Protein AF-0000000080780936 (afdb_homodimer)

pLDDT: mean 93.38, std 9.23, range [36.22, 98.94]

Secondary structure (DSSP, 8-state):
------EE--HHHHHHHHHHHT-SS---S-HHHHHHHHHHHHHHHHHH----HHHHHHHHHHHHHHHT-SSS-HHHHHHHHHHHHHHTTTEES-SSTT-SSHHHHHHHHHHHHHHTTSS-HHHHHHHHHHH-EE--S--HHHHHHHHHSEE-/------EE--HHHHHHHHHHHT-SS---S-HHHHHHHHHHHHHHHHHH----HHHHHHHHHHHHHHHT-SSS-HHHHHHHHHHHHHHTTTEES-SSTT-SSHHHHHHHHHHHHHHTTSS-HHHHHHHHHHH-EE--S--HHHHHHHHHSEE-

Structure (mmCIF, N/CA/C/O backbone):
data_AF-0000000080780936-model_v1
#
loop_
_entity.id
_entity.type
_entity.pdbx_description
1 polymer 'Death-on-curing family protein'
#
loop_
_atom_site.group_PDB
_atom_site.id
_atom_site.type_symbol
_atom_site.label_atom_id
_atom_site.label_alt_id
_atom_site.label_comp_id
_atom_site.label_asym_id
_atom_site.label_entity_id
_atom_site.label_seq_id
_atom_site.pdbx_PDB_ins_code
_atom_site.Cartn_x
_atom_site.Cartn_y
_atom_site.Cartn_z
_atom_site.occupancy
_atom_site.B_iso_or_equiv
_atom_site.auth_seq_id
_atom_site.auth_comp_id
_atom_site.auth_asym_id
_atom_site.auth_atom_id
_atom_site.pdbx_PDB_model_num
ATOM 1 N N . MET A 1 1 ? 8.367 32.75 25.094 1 36.22 1 MET A N 1
ATOM 2 C CA . MET A 1 1 ? 7.371 32.625 24.031 1 36.22 1 MET A CA 1
ATOM 3 C C . MET A 1 1 ? 6.656 31.266 24.109 1 36.22 1 MET A C 1
ATOM 5 O O . MET A 1 1 ? 7.289 30.25 24.359 1 36.22 1 MET A O 1
ATOM 9 N N . ALA A 1 2 ? 5.438 31.141 24.438 1 44.22 2 ALA A N 1
ATOM 10 C CA . ALA A 1 2 ? 4.805 29.891 24.828 1 44.22 2 ALA A CA 1
ATOM 11 C C . ALA A 1 2 ? 5.09 28.781 23.812 1 44.22 2 ALA A C 1
ATOM 13 O O . ALA A 1 2 ? 4.836 28.953 22.609 1 44.22 2 ALA A O 1
ATOM 14 N N . THR A 1 3 ? 6.055 28.016 23.906 1 53.03 3 THR A N 1
ATOM 15 C CA . THR A 1 3 ? 6.547 26.969 23.016 1 53.03 3 THR A CA 1
ATOM 16 C C . THR A 1 3 ? 5.406 26.078 22.547 1 53.03 3 THR A C 1
ATOM 18 O O . THR A 1 3 ? 4.617 25.594 23.375 1 53.03 3 THR A O 1
ATOM 21 N N . ARG A 1 4 ? 4.719 26.531 21.484 1 63.53 4 ARG A N 1
ATOM 22 C CA . ARG A 1 4 ? 3.498 25.875 21.016 1 63.53 4 ARG A CA 1
ATOM 23 C C . ARG A 1 4 ? 3.658 24.359 21.016 1 63.53 4 ARG A C 1
ATOM 25 O O . ARG A 1 4 ? 4.625 23.844 20.453 1 63.53 4 ARG A O 1
ATOM 32 N N . THR A 1 5 ? 3.047 23.703 22 1 87.62 5 THR A N 1
ATOM 33 C CA . THR A 1 5 ? 3.039 22.25 22.125 1 87.62 5 THR A CA 1
ATOM 34 C C . THR A 1 5 ? 2.377 21.609 20.906 1 87.62 5 THR A C 1
ATOM 36 O O . THR A 1 5 ? 1.312 22.062 20.469 1 87.62 5 THR A O 1
ATOM 39 N N . ILE A 1 6 ? 3.096 20.906 20.172 1 94.62 6 ILE A N 1
ATOM 40 C CA . ILE A 1 6 ? 2.561 20.203 19.031 1 94.62 6 ILE A CA 1
ATOM 41 C C . ILE A 1 6 ? 1.663 19.047 19.5 1 94.62 6 ILE A C 1
ATOM 43 O O . ILE A 1 6 ? 2.018 18.312 20.422 1 94.62 6 ILE A O 1
ATOM 47 N N . ARG A 1 7 ? 0.452 18.984 18.984 1 96.12 7 ARG A N 1
ATOM 48 C CA . ARG A 1 7 ? -0.5 17.922 19.297 1 96.12 7 ARG A CA 1
ATOM 49 C C . ARG A 1 7 ? -0.408 16.781 18.281 1 96.12 7 ARG A C 1
ATOM 51 O O . ARG A 1 7 ? -0.243 17.031 17.094 1 96.12 7 ARG A O 1
ATOM 58 N N . PHE A 1 8 ? -0.528 15.539 18.859 1 97.81 8 PHE A N 1
ATOM 59 C CA . PHE A 1 8 ? -0.418 14.367 18 1 97.81 8 PHE A CA 1
ATOM 60 C C . PHE A 1 8 ? -1.694 13.531 18.062 1 97.81 8 PHE A C 1
ATOM 62 O O . PHE A 1 8 ? -2.33 13.438 19.109 1 97.81 8 PHE A O 1
ATOM 69 N N . LEU A 1 9 ? -2.035 12.93 16.969 1 97.94 9 LEU A N 1
ATOM 70 C CA . LEU A 1 9 ? -3.191 12.039 16.891 1 97.94 9 LEU A CA 1
ATOM 71 C C . LEU A 1 9 ? -2.936 10.758 17.688 1 97.94 9 LEU A C 1
ATOM 73 O O . LEU A 1 9 ? -1.805 10.266 17.734 1 97.94 9 LEU A O 1
ATOM 77 N N . THR A 1 10 ? -3.957 10.211 18.203 1 96.88 10 THR A N 1
ATOM 78 C CA . THR A 1 10 ? -3.902 8.891 18.828 1 96.88 10 THR A CA 1
ATOM 79 C C . THR A 1 10 ? -4.266 7.797 17.844 1 96.88 10 THR A C 1
ATOM 81 O O . THR A 1 10 ? -4.883 8.07 16.797 1 96.88 10 THR A O 1
ATOM 84 N N . PRO A 1 11 ? -3.898 6.531 18.172 1 96.25 11 PRO A N 1
ATOM 85 C CA . PRO A 1 11 ? -4.312 5.434 17.297 1 96.25 11 PRO A CA 1
ATOM 86 C C . PRO A 1 11 ? -5.824 5.375 17.094 1 96.25 11 PRO A C 1
ATOM 88 O O . PRO A 1 11 ? -6.297 5.129 15.984 1 96.25 11 PRO A O 1
ATOM 91 N N . SER A 1 12 ? -6.586 5.633 18.125 1 95.25 12 SER A N 1
ATOM 92 C CA . SER A 1 12 ? -8.047 5.605 18.031 1 95.25 12 SER A CA 1
ATOM 93 C C . SER A 1 12 ? -8.562 6.68 17.078 1 95.25 12 SER A C 1
ATOM 95 O O . SER A 1 12 ? -9.516 6.449 16.344 1 95.25 12 SER A O 1
ATOM 97 N N . GLN A 1 13 ? -7.996 7.805 17.125 1 96.75 13 GLN A N 1
ATOM 98 C CA . GLN A 1 13 ? -8.406 8.898 16.25 1 96.75 13 GLN A CA 1
ATOM 99 C C . GLN A 1 13 ? -8.133 8.555 14.781 1 96.75 13 GLN A C 1
ATOM 101 O O . GLN A 1 13 ? -8.961 8.82 13.914 1 96.75 13 GLN A O 1
ATOM 106 N N . VAL A 1 14 ? -6.953 7.945 14.508 1 97.25 14 VAL A N 1
ATOM 107 C CA . VAL A 1 14 ? -6.625 7.566 13.141 1 97.25 14 VAL A CA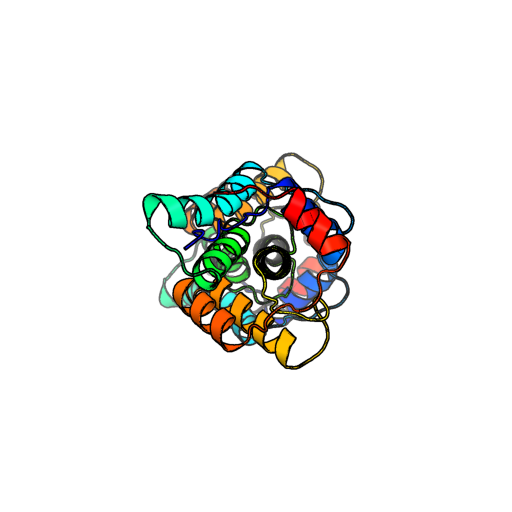 1
ATOM 108 C C . VAL A 1 14 ? -7.578 6.477 12.656 1 97.25 14 VAL A C 1
ATOM 110 O O . VAL A 1 14 ? -8.031 6.496 11.508 1 97.25 14 VAL A O 1
ATOM 113 N N . GLN A 1 15 ? -7.926 5.574 13.547 1 95.94 15 GLN A N 1
ATOM 114 C CA . GLN A 1 15 ? -8.906 4.547 13.211 1 95.94 15 GLN A CA 1
ATOM 115 C C . GLN A 1 15 ? -10.258 5.164 12.883 1 95.94 15 GLN A C 1
ATOM 117 O O . GLN A 1 15 ? -10.938 4.73 11.953 1 95.94 15 GLN A O 1
ATOM 122 N N . THR A 1 16 ? -10.641 6.113 13.641 1 95.25 16 THR A N 1
ATOM 123 C CA . THR A 1 16 ? -11.906 6.801 13.398 1 95.25 16 THR A CA 1
ATOM 124 C C . THR A 1 16 ? -11.898 7.488 12.039 1 95.25 16 THR A C 1
ATOM 126 O O . THR A 1 16 ? -12.883 7.422 11.297 1 95.25 16 THR A O 1
ATOM 129 N N . LEU A 1 17 ? -10.797 8.117 11.727 1 96.31 17 LEU A N 1
ATOM 130 C CA . LEU A 1 17 ? -10.664 8.758 10.422 1 96.31 17 LEU A CA 1
ATOM 131 C C . LEU A 1 17 ? -10.758 7.734 9.297 1 96.31 17 LEU A C 1
ATOM 133 O O . LEU A 1 17 ? -11.414 7.98 8.289 1 96.31 17 LEU A O 1
ATOM 137 N N . HIS A 1 18 ? -10.117 6.562 9.461 1 96.38 18 HIS A N 1
ATOM 138 C CA . HIS A 1 18 ? -10.156 5.488 8.477 1 96.38 18 HIS A CA 1
ATOM 139 C C . HIS A 1 18 ? -11.586 5.008 8.242 1 96.38 18 HIS A C 1
ATOM 141 O O . HIS A 1 18 ? -12.016 4.875 7.098 1 96.38 18 HIS A O 1
ATOM 147 N N . LEU A 1 19 ? -12.305 4.801 9.266 1 94.12 19 LEU A N 1
ATOM 148 C CA . LEU A 1 19 ? -13.672 4.301 9.18 1 94.12 19 LEU A CA 1
ATOM 149 C C . LEU A 1 19 ? -14.594 5.348 8.57 1 94.12 19 LEU A C 1
ATOM 151 O O . LEU A 1 19 ? -15.516 5.008 7.82 1 94.12 19 LEU A O 1
ATOM 155 N N . LYS A 1 20 ? -14.344 6.551 8.859 1 93.31 20 LYS A N 1
ATOM 156 C CA . LYS A 1 20 ? -15.203 7.641 8.414 1 93.31 20 LYS A CA 1
ATOM 157 C C . LYS A 1 20 ? -15.023 7.906 6.922 1 93.31 20 LYS A C 1
ATOM 159 O O . LYS A 1 20 ? -16 8.117 6.203 1 93.31 20 LYS A O 1
ATOM 164 N N . PHE A 1 21 ? -13.766 7.883 6.469 1 93.56 21 PHE A N 1
ATOM 165 C CA . PHE A 1 21 ? -13.508 8.422 5.141 1 93.56 21 PHE A CA 1
ATOM 166 C C . PHE A 1 21 ? -13.172 7.309 4.156 1 93.56 21 PHE A C 1
ATOM 168 O O . PHE A 1 21 ? -13.266 7.496 2.941 1 93.56 21 PHE A O 1
ATOM 175 N N . ILE A 1 22 ? -12.695 6.113 4.562 1 89.81 22 ILE A N 1
ATOM 176 C CA . ILE A 1 22 ? -12.148 5.105 3.66 1 89.81 22 ILE A CA 1
ATOM 177 C C . ILE A 1 22 ? -13.07 3.893 3.619 1 89.81 22 ILE A C 1
ATOM 179 O O . ILE A 1 22 ? -13.5 3.467 2.543 1 89.81 22 ILE A O 1
ATOM 183 N N . THR A 1 23 ? -13.258 3.135 4.711 1 80.44 23 THR A N 1
ATOM 184 C CA . THR A 1 23 ? -14.07 1.923 4.688 1 80.44 23 THR A CA 1
ATOM 185 C C . THR A 1 23 ? -15.031 1.896 5.871 1 80.44 23 THR A C 1
ATOM 187 O O . THR A 1 23 ? -14.797 2.553 6.887 1 80.44 23 THR A O 1
ATOM 190 N N . SER A 1 24 ? -16.094 1.2 5.637 1 66.88 24 SER A N 1
ATOM 191 C CA . SER A 1 24 ? -17.141 1.186 6.645 1 66.88 24 SER A CA 1
ATOM 192 C C . SER A 1 24 ? -16.906 0.1 7.688 1 66.88 24 SER A C 1
ATOM 194 O O . SER A 1 24 ? -17.594 0.039 8.703 1 66.88 24 SER A O 1
ATOM 196 N N . GLY A 1 25 ? -15.781 -0.425 7.746 1 64.81 25 GLY A N 1
ATOM 197 C CA . GLY A 1 25 ? -16.047 -1.376 8.812 1 64.81 25 GLY A CA 1
ATOM 198 C C . GLY A 1 25 ? -14.812 -2.135 9.258 1 64.81 25 GLY A C 1
ATOM 199 O O . GLY A 1 25 ? -14.898 -3.037 10.094 1 64.81 25 GLY A O 1
ATOM 200 N N . ARG A 1 26 ? -13.727 -1.851 8.852 1 78.94 26 ARG A N 1
ATOM 201 C CA . ARG A 1 26 ? -12.695 -2.742 9.367 1 78.94 26 ARG A CA 1
ATOM 202 C C . ARG A 1 26 ? -11.602 -1.958 10.086 1 78.94 26 ARG A C 1
ATOM 204 O O . ARG A 1 26 ? -11.141 -0.929 9.586 1 78.94 26 ARG A O 1
ATOM 211 N N . ALA A 1 27 ? -11.453 -2.328 11.391 1 85.06 27 ALA A N 1
ATOM 212 C CA . ALA A 1 27 ? -10.328 -1.827 12.164 1 85.06 27 ALA A CA 1
ATOM 213 C C . ALA A 1 27 ? -9 -2.26 11.547 1 85.06 27 ALA A C 1
ATOM 215 O O . ALA A 1 27 ? -8.984 -3.008 10.57 1 85.06 27 ALA A O 1
ATOM 216 N N . ALA A 1 28 ? -7.98 -1.649 12.117 1 92.81 28 ALA A N 1
ATOM 217 C CA . ALA A 1 28 ? -6.645 -2.01 11.656 1 92.81 28 ALA A CA 1
ATOM 218 C C . ALA A 1 28 ? -6.391 -3.506 11.82 1 92.81 28 ALA A C 1
ATOM 220 O O . ALA A 1 28 ? -6.641 -4.07 12.891 1 92.81 28 ALA A O 1
ATOM 221 N N . THR A 1 29 ? -5.926 -4.113 10.852 1 90.62 29 THR A N 1
ATOM 222 C CA . THR A 1 29 ? -5.605 -5.535 10.883 1 90.62 29 THR A CA 1
ATOM 223 C C . THR A 1 29 ? -4.266 -5.773 11.578 1 90.62 29 THR A C 1
ATOM 225 O O . THR A 1 29 ? -3.984 -6.887 12.031 1 90.62 29 THR A O 1
ATOM 228 N N . GLN A 1 30 ? -3.434 -4.707 11.664 1 93.19 30 GLN A N 1
ATOM 229 C CA . GLN A 1 30 ? -2.143 -4.727 12.344 1 93.19 30 GLN A CA 1
ATOM 230 C C . GLN A 1 30 ? -2.029 -3.582 13.344 1 93.19 30 GLN A C 1
ATOM 232 O O . GLN A 1 30 ? -1.33 -2.6 13.094 1 93.19 30 GLN A O 1
ATOM 237 N N . PRO A 1 31 ? -2.686 -3.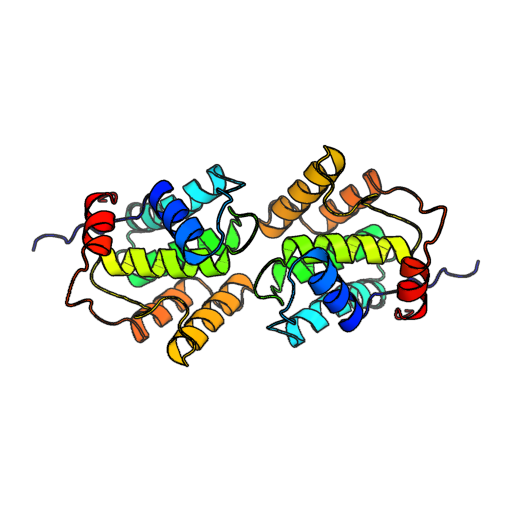744 14.477 1 94.69 31 PRO A N 1
ATOM 238 C CA . PRO A 1 31 ? -2.742 -2.637 15.438 1 94.69 31 PRO A CA 1
ATOM 239 C C . PRO A 1 31 ? -1.358 -2.184 15.898 1 94.69 31 PRO A C 1
ATOM 241 O O . PRO A 1 31 ? -1.141 -0.993 16.125 1 94.69 31 PRO A O 1
ATOM 244 N N . ALA A 1 32 ? -0.372 -3.105 16.078 1 95.69 32 ALA A N 1
ATOM 245 C CA . ALA A 1 32 ? 0.976 -2.744 16.5 1 95.69 32 ALA A CA 1
ATOM 246 C C . ALA A 1 32 ? 1.671 -1.872 15.461 1 95.69 32 ALA A C 1
ATOM 248 O O . ALA A 1 32 ? 2.414 -0.952 15.812 1 95.69 32 ALA A O 1
ATOM 249 N N . MET A 1 33 ? 1.388 -2.148 14.211 1 95.69 33 MET A N 1
ATOM 250 C CA . MET A 1 33 ? 1.969 -1.364 13.117 1 95.69 33 MET A CA 1
ATOM 251 C C . MET A 1 33 ? 1.362 0.034 13.07 1 95.69 33 MET A C 1
ATOM 253 O O . MET A 1 33 ? 2.053 1.004 12.758 1 95.69 33 MET A O 1
ATOM 257 N N . LEU A 1 34 ? 0.077 0.094 13.391 1 97 34 LEU A N 1
ATOM 258 C CA . LEU A 1 34 ? -0.562 1.403 13.469 1 97 34 LEU A CA 1
ATOM 259 C C . LEU A 1 34 ? 0.027 2.232 14.602 1 97 34 LEU A C 1
ATOM 261 O O . LEU A 1 34 ? 0.342 3.41 14.422 1 97 34 LEU A O 1
ATOM 265 N N . GLU A 1 35 ? 0.179 1.603 15.734 1 97.25 35 GLU A N 1
ATOM 266 C CA . GLU A 1 35 ? 0.768 2.277 16.891 1 97.25 35 GLU A CA 1
ATOM 267 C C . GLU A 1 35 ? 2.168 2.793 16.578 1 97.25 35 GLU A C 1
ATOM 269 O O . GLU A 1 35 ? 2.514 3.924 16.922 1 97.25 35 GLU A O 1
ATOM 274 N N . SER A 1 36 ? 2.955 1.965 15.977 1 97.38 36 SER A N 1
ATOM 275 C CA . SER A 1 36 ? 4.305 2.355 15.586 1 97.38 36 SER A CA 1
ATOM 276 C C . SER A 1 36 ? 4.289 3.566 14.664 1 97.38 36 SER A C 1
ATOM 278 O O . SER A 1 36 ? 5.09 4.492 14.828 1 97.38 36 SER A O 1
ATOM 280 N N . ALA A 1 37 ? 3.371 3.525 13.719 1 97.75 37 ALA A N 1
ATOM 281 C CA . ALA A 1 37 ? 3.258 4.629 12.766 1 97.75 37 ALA A CA 1
ATOM 282 C C . ALA A 1 37 ? 2.932 5.938 13.477 1 97.75 37 ALA A C 1
ATOM 284 O O . ALA A 1 37 ? 3.51 6.98 13.164 1 97.75 37 ALA A O 1
ATOM 285 N N . ILE A 1 38 ? 2.074 5.875 14.438 1 97.44 38 ILE A N 1
ATOM 286 C CA . ILE A 1 38 ? 1.603 7.055 15.156 1 97.44 38 ILE A CA 1
ATOM 287 C C . ILE A 1 38 ? 2.709 7.578 16.062 1 97.44 38 ILE A C 1
ATOM 289 O O . ILE A 1 38 ? 2.857 8.789 16.234 1 97.44 38 ILE A O 1
ATOM 293 N N . HIS A 1 39 ? 3.559 6.691 16.578 1 97.06 39 HIS A N 1
ATOM 294 C CA . HIS A 1 39 ? 4.621 7.078 17.5 1 97.06 39 HIS A CA 1
ATOM 295 C C . HIS A 1 39 ? 5.824 7.641 16.75 1 97.06 39 HIS A C 1
ATOM 297 O O . HIS A 1 39 ? 6.625 8.383 17.328 1 97.06 39 HIS A O 1
ATOM 303 N N . SER A 1 40 ? 5.898 7.371 15.531 1 97.94 40 SER A N 1
ATOM 304 C CA . SER A 1 40 ? 7.074 7.754 14.75 1 97.94 40 SER A CA 1
ATOM 305 C C . SER A 1 40 ? 7.262 9.266 14.742 1 97.94 40 SER A C 1
ATOM 307 O O . SER A 1 40 ? 8.336 9.766 15.078 1 97.94 40 SER A O 1
ATOM 309 N N . PRO A 1 41 ? 6.207 10.016 14.422 1 97.69 41 PRO A N 1
ATOM 310 C CA . PRO A 1 41 ? 6.422 11.469 14.453 1 97.69 41 PRO A CA 1
ATOM 311 C C . PRO A 1 41 ? 6.672 12 15.859 1 97.69 41 PRO A C 1
ATOM 313 O O . PRO A 1 41 ? 7.359 13.008 16.031 1 97.69 41 PRO A O 1
ATOM 316 N N . ILE A 1 42 ? 6.133 11.352 16.891 1 96.56 42 ILE A N 1
ATOM 317 C CA . ILE A 1 42 ? 6.387 11.734 18.266 1 96.56 42 ILE A CA 1
ATOM 318 C C . ILE A 1 42 ? 7.867 11.539 18.594 1 96.56 42 ILE A C 1
ATOM 320 O O . ILE A 1 42 ? 8.516 12.438 19.141 1 96.56 42 ILE A O 1
ATOM 324 N N . ASN A 1 43 ? 8.383 10.398 18.188 1 96.88 43 ASN A N 1
ATOM 325 C CA . ASN A 1 43 ? 9.797 10.109 18.391 1 96.88 43 ASN A CA 1
ATOM 326 C C . ASN A 1 43 ? 10.688 11.055 17.594 1 96.88 43 ASN A C 1
ATOM 328 O O . ASN A 1 43 ? 11.734 11.477 18.078 1 96.88 43 ASN A O 1
ATOM 332 N N . LEU A 1 44 ? 10.281 11.297 16.391 1 97 44 LEU A N 1
ATOM 333 C CA . LEU A 1 44 ? 11.039 12.219 15.547 1 97 44 LEU A CA 1
ATOM 334 C C . LEU A 1 44 ? 11.148 13.594 16.203 1 97 44 LEU A C 1
ATOM 336 O O . LEU A 1 44 ? 12.203 14.234 16.141 1 97 44 LEU A O 1
ATOM 340 N N . LYS A 1 45 ? 10.078 14.039 16.781 1 96.12 45 LYS A N 1
ATOM 341 C CA . LYS A 1 45 ? 10.109 15.305 17.5 1 96.12 45 LYS A CA 1
ATOM 342 C C . LYS A 1 45 ? 11.031 15.219 18.719 1 96.12 45 LYS A C 1
ATOM 344 O O . LYS A 1 45 ? 11.898 16.078 18.906 1 96.12 45 LYS A O 1
ATOM 349 N N . HIS A 1 46 ? 10.859 14.227 19.516 1 93.31 46 HIS A N 1
ATOM 350 C CA . HIS A 1 46 ? 11.531 14.133 20.812 1 93.31 46 HIS A CA 1
ATOM 351 C C . HIS A 1 46 ? 13 13.766 20.641 1 93.31 46 HIS A C 1
ATOM 353 O O . HIS A 1 46 ? 13.875 14.391 21.25 1 93.31 46 HIS A O 1
ATOM 359 N N . TYR A 1 47 ? 13.266 12.805 19.828 1 94.5 47 TYR A N 1
ATOM 360 C CA . TYR A 1 47 ? 14.625 12.289 19.703 1 94.5 47 TYR A CA 1
ATOM 361 C C . TYR A 1 47 ? 15.352 12.906 18.516 1 94.5 47 TYR A C 1
ATOM 363 O O . TYR A 1 47 ? 16.578 13.062 18.547 1 94.5 47 TYR A O 1
ATOM 371 N N . GLY A 1 48 ? 14.633 13.281 17.547 1 93.06 48 GLY A N 1
ATOM 372 C CA . GLY A 1 48 ? 15.227 13.875 16.359 1 93.06 48 GLY A CA 1
ATOM 373 C C . GLY A 1 48 ? 15.219 15.391 16.375 1 93.06 48 GLY A C 1
ATOM 374 O O . GLY A 1 48 ? 15.766 16.031 15.477 1 93.06 48 GLY A O 1
ATOM 375 N N . GLN A 1 49 ? 14.523 15.93 17.312 1 93 49 GLN A N 1
ATOM 376 C CA . GLN A 1 49 ? 14.43 17.375 17.516 1 93 49 GLN A CA 1
ATOM 377 C C . GLN A 1 49 ? 13.797 18.047 16.297 1 93 49 GLN A C 1
ATOM 379 O O . GLN A 1 49 ? 14.188 19.156 15.93 1 93 49 GLN A O 1
ATOM 384 N N . GLN A 1 50 ? 12.914 17.297 15.68 1 95.62 50 GLN A N 1
ATOM 385 C CA . GLN A 1 50 ? 12.156 17.875 14.57 1 95.62 50 GLN A CA 1
ATOM 386 C C . GLN A 1 50 ? 10.969 18.672 15.07 1 95.62 50 GLN A C 1
ATOM 388 O O . GLN A 1 50 ? 10.07 18.141 15.719 1 95.62 50 GLN A O 1
ATOM 393 N N . GLU A 1 51 ? 10.914 19.938 14.625 1 94.88 51 GLU A N 1
ATOM 394 C CA . GLU A 1 51 ? 9.852 20.812 15.117 1 94.88 51 GLU A CA 1
ATOM 395 C C . GLU A 1 51 ? 8.953 21.266 13.969 1 94.88 51 GLU A C 1
ATOM 397 O O . GLU A 1 51 ? 7.898 21.875 14.203 1 94.88 51 GLU A O 1
ATOM 402 N N . ASP A 1 52 ? 9.367 21.016 12.812 1 97.56 52 ASP A N 1
ATOM 403 C CA . ASP A 1 52 ? 8.57 21.406 11.656 1 97.56 52 ASP A CA 1
ATOM 404 C C . ASP A 1 52 ? 7.316 20.562 11.523 1 97.56 52 ASP A C 1
ATOM 406 O O . ASP A 1 52 ? 7.402 19.344 11.289 1 97.56 52 ASP A O 1
ATOM 410 N N . LEU A 1 53 ? 6.141 21.188 11.617 1 97.81 53 LEU A N 1
ATOM 411 C CA . LEU A 1 53 ? 4.848 20.5 11.609 1 97.81 53 LEU A CA 1
ATOM 412 C C . LEU A 1 53 ? 4.684 19.672 10.344 1 97.81 53 LEU A C 1
ATOM 414 O O . LEU A 1 53 ? 4.148 18.562 10.391 1 97.81 53 LEU A O 1
ATOM 418 N N . PHE A 1 54 ? 5.172 20.219 9.266 1 98.81 54 PHE A N 1
ATOM 419 C CA . PHE A 1 54 ? 4.953 19.578 7.977 1 98.81 54 PHE A CA 1
ATOM 420 C C . PHE A 1 54 ? 5.84 18.344 7.824 1 98.81 54 PHE A C 1
ATOM 422 O O . PHE A 1 54 ? 5.434 17.344 7.227 1 98.81 54 PHE A O 1
ATOM 429 N N . GLN A 1 55 ? 6.992 18.422 8.391 1 98.75 55 GLN A N 1
ATOM 430 C CA . GLN A 1 55 ? 7.867 17.25 8.406 1 98.75 55 GLN A CA 1
ATOM 431 C C . GLN A 1 55 ? 7.293 16.156 9.289 1 98.75 55 GLN A C 1
ATOM 433 O O . GLN A 1 55 ? 7.371 14.969 8.945 1 98.75 55 GLN A O 1
ATOM 438 N N . LEU A 1 56 ? 6.746 16.547 10.406 1 98.62 56 LEU A N 1
ATOM 439 C CA . LEU A 1 56 ? 6.117 15.57 11.297 1 98.62 56 LEU A CA 1
ATOM 440 C C . LEU A 1 56 ? 4.898 14.938 10.633 1 98.62 56 LEU A C 1
ATOM 442 O O . LEU A 1 56 ? 4.691 13.727 10.734 1 98.62 56 LEU A O 1
ATOM 446 N N . ALA A 1 57 ? 4.109 15.742 9.93 1 98.88 57 ALA A N 1
ATOM 447 C CA . ALA A 1 57 ? 2.951 15.234 9.203 1 98.88 57 ALA A CA 1
ATOM 448 C C . ALA A 1 57 ? 3.375 14.234 8.125 1 98.88 57 ALA A C 1
ATOM 450 O O . ALA A 1 57 ? 2.738 13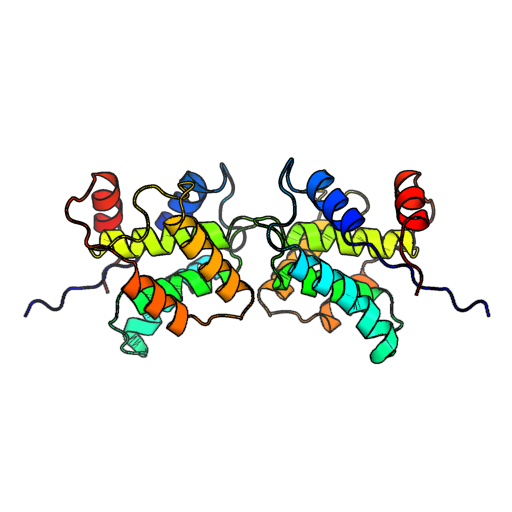.195 7.957 1 98.88 57 ALA A O 1
ATOM 451 N N . ALA A 1 58 ? 4.449 14.594 7.441 1 98.88 58 ALA A N 1
ATOM 452 C CA . ALA A 1 58 ? 4.953 13.734 6.379 1 98.88 58 ALA A CA 1
ATOM 453 C C . ALA A 1 58 ? 5.465 12.406 6.941 1 98.88 58 ALA A C 1
ATOM 455 O O . ALA A 1 58 ? 5.254 11.352 6.34 1 98.88 58 ALA A O 1
ATOM 456 N N . ASN A 1 59 ? 6.133 12.484 8.062 1 98.75 59 ASN A N 1
ATOM 457 C CA . ASN A 1 59 ? 6.594 11.273 8.734 1 98.75 59 ASN A CA 1
ATOM 458 C C . ASN A 1 59 ? 5.426 10.367 9.109 1 98.75 59 ASN A C 1
ATOM 460 O O . ASN A 1 59 ? 5.461 9.156 8.859 1 98.75 59 ASN A O 1
ATOM 464 N N . LEU A 1 60 ? 4.379 10.93 9.695 1 98.75 60 LEU A N 1
ATOM 465 C CA . LEU A 1 60 ? 3.172 10.195 10.047 1 98.75 60 LEU A CA 1
ATOM 466 C C . LEU A 1 60 ? 2.574 9.516 8.812 1 98.75 60 LEU A C 1
ATOM 468 O O . LEU A 1 60 ? 2.283 8.32 8.836 1 98.75 60 LEU A O 1
ATOM 472 N N . ALA A 1 61 ? 2.443 10.281 7.762 1 98.75 61 ALA A N 1
ATOM 473 C CA . ALA A 1 61 ? 1.835 9.773 6.535 1 98.75 61 ALA A CA 1
ATOM 474 C C . ALA A 1 61 ? 2.65 8.625 5.957 1 98.75 61 ALA A C 1
ATOM 476 O O . ALA A 1 61 ? 2.096 7.578 5.605 1 98.75 61 ALA A O 1
ATOM 477 N N . GLU A 1 62 ? 3.957 8.844 5.887 1 98.44 62 GLU A N 1
ATOM 478 C CA . GLU A 1 62 ? 4.82 7.805 5.328 1 98.44 62 GLU A CA 1
ATOM 479 C C . GLU A 1 62 ? 4.703 6.508 6.117 1 98.44 62 GLU A C 1
ATOM 481 O O . GLU A 1 62 ? 4.602 5.426 5.535 1 98.44 62 GLU A O 1
ATOM 486 N N . LYS A 1 63 ? 4.73 6.613 7.418 1 98.06 63 LYS A N 1
ATOM 487 C CA . LYS A 1 63 ? 4.684 5.414 8.25 1 98.06 63 LYS A CA 1
ATOM 488 C C . LYS A 1 63 ? 3.352 4.688 8.102 1 98.06 63 LYS A C 1
ATOM 490 O O . LYS A 1 63 ? 3.309 3.459 8.047 1 98.06 63 LYS A O 1
ATOM 495 N N . ILE A 1 64 ? 2.24 5.406 8.016 1 97.25 64 ILE A N 1
ATOM 496 C CA . ILE A 1 64 ? 0.939 4.773 7.824 1 97.25 64 ILE A CA 1
ATOM 497 C C . ILE A 1 64 ? 0.909 4.051 6.48 1 97.25 64 ILE A C 1
ATOM 499 O O . ILE A 1 64 ? 0.444 2.912 6.391 1 97.25 64 ILE A O 1
ATOM 503 N N . MET A 1 65 ? 1.436 4.676 5.441 1 95.62 65 MET A N 1
ATOM 504 C CA . MET A 1 65 ? 1.452 4.082 4.109 1 95.62 65 MET A CA 1
ATOM 505 C C . MET A 1 65 ? 2.324 2.832 4.078 1 95.62 65 MET A C 1
ATOM 507 O O . MET A 1 65 ? 1.917 1.799 3.549 1 95.62 65 MET A O 1
ATOM 511 N N . LYS A 1 66 ? 3.441 2.908 4.719 1 94.62 66 LYS A N 1
ATOM 512 C CA . LYS A 1 66 ? 4.457 1.87 4.555 1 94.62 66 LYS A CA 1
ATOM 513 C C . LYS A 1 66 ? 4.238 0.728 5.543 1 94.62 66 LYS A C 1
ATOM 515 O O . LYS A 1 66 ? 4.621 -0.414 5.273 1 94.62 66 LYS A O 1
ATOM 520 N N . ASN A 1 67 ? 3.643 0.995 6.641 1 94.88 67 ASN A N 1
ATOM 521 C CA . ASN A 1 67 ? 3.432 -0.047 7.641 1 94.88 67 ASN A CA 1
ATOM 522 C C . ASN A 1 67 ? 2.25 -0.94 7.277 1 94.88 67 ASN A C 1
ATOM 524 O O . ASN A 1 67 ? 2.17 -2.084 7.727 1 94.88 67 ASN A O 1
ATOM 528 N N . HIS A 1 68 ? 1.325 -0.353 6.539 1 93.94 68 HIS A N 1
ATOM 529 C CA . HIS A 1 68 ? 0.188 -1.119 6.039 1 93.94 68 HIS A CA 1
ATOM 530 C C . HIS A 1 68 ? -0.604 -1.74 7.184 1 93.94 68 HIS A C 1
ATOM 532 O O . HIS A 1 68 ? -0.864 -2.945 7.184 1 93.94 68 HIS A O 1
ATOM 538 N N . ALA A 1 69 ? -1.02 -0.901 8.047 1 93.94 69 ALA A N 1
ATOM 539 C CA . ALA A 1 69 ? -1.72 -1.371 9.242 1 93.94 69 ALA A CA 1
ATOM 540 C C . ALA A 1 69 ? -3.146 -1.795 8.914 1 93.94 69 ALA A C 1
ATOM 542 O O . ALA A 1 69 ? -3.758 -2.572 9.648 1 93.94 69 ALA A O 1
ATOM 543 N N . PHE A 1 70 ? -3.686 -1.257 7.805 1 93.25 70 PHE A N 1
ATOM 544 C CA . PHE A 1 70 ? -5.039 -1.571 7.359 1 93.25 70 PHE A CA 1
ATOM 545 C C . PHE A 1 70 ? -5.008 -2.516 6.164 1 93.25 70 PHE A C 1
ATOM 547 O O . PHE A 1 70 ? -4.039 -2.527 5.402 1 93.25 70 PHE A O 1
ATOM 554 N N . MET A 1 71 ? -6.062 -3.279 6.082 1 87.12 71 MET A N 1
ATOM 555 C CA . MET A 1 71 ? -6.168 -4.199 4.953 1 87.12 71 MET A CA 1
ATOM 556 C C . MET A 1 71 ? -6.117 -3.443 3.629 1 87.12 71 MET A C 1
ATOM 558 O O . MET A 1 71 ? -5.469 -3.891 2.68 1 87.12 71 MET A O 1
ATOM 562 N N . ASP A 1 72 ? -6.883 -2.385 3.543 1 86.56 72 ASP A N 1
ATOM 563 C CA . ASP A 1 72 ? -6.957 -1.515 2.373 1 86.56 72 ASP A CA 1
ATOM 564 C C . ASP A 1 72 ? -7.047 -0.047 2.787 1 86.56 72 ASP A C 1
ATOM 566 O O . ASP A 1 72 ? -7.406 0.261 3.926 1 86.56 72 ASP A O 1
ATOM 570 N N . GLY A 1 73 ? -6.578 0.799 1.844 1 90.81 73 GLY A N 1
ATOM 571 C CA . GLY A 1 73 ? -6.84 2.215 2.039 1 90.81 73 GLY A CA 1
ATOM 572 C C . GLY A 1 73 ? -5.766 2.918 2.846 1 90.81 73 GLY A C 1
ATOM 573 O O . GLY A 1 73 ? -6 3.996 3.395 1 90.81 73 GLY A O 1
ATOM 574 N N . ASN A 1 74 ? -4.547 2.322 2.959 1 93.88 74 ASN A N 1
ATOM 575 C CA . ASN A 1 74 ? -3.496 2.896 3.789 1 93.88 74 ASN A CA 1
ATOM 576 C C . ASN A 1 74 ? -3.047 4.258 3.264 1 93.88 74 ASN A C 1
ATOM 578 O O . ASN A 1 74 ? -2.855 5.195 4.039 1 93.88 74 ASN A O 1
ATOM 582 N N . LYS A 1 75 ? -2.947 4.387 2.008 1 93.88 75 LYS A N 1
ATOM 583 C CA . LYS A 1 75 ? -2.533 5.656 1.415 1 93.88 75 LYS A CA 1
ATOM 584 C C . LYS A 1 75 ? -3.57 6.746 1.671 1 93.88 75 LYS A C 1
ATOM 586 O O . LYS A 1 75 ? -3.217 7.883 1.987 1 93.88 75 LYS A O 1
ATOM 591 N N . ARG A 1 76 ? -4.812 6.445 1.52 1 94 76 ARG A N 1
ATOM 592 C CA . ARG A 1 76 ? -5.875 7.414 1.751 1 94 76 ARG A CA 1
ATOM 593 C C . ARG A 1 76 ? -6.008 7.742 3.234 1 94 76 ARG A C 1
ATOM 595 O O . ARG A 1 76 ? -6.242 8.891 3.604 1 94 76 ARG A O 1
ATOM 602 N N . THR A 1 77 ? -5.816 6.723 4.086 1 96.62 77 THR A N 1
ATOM 603 C CA . THR A 1 77 ? -5.812 6.961 5.527 1 96.62 77 THR A CA 1
ATOM 604 C C . THR A 1 77 ? -4.68 7.91 5.914 1 96.62 77 THR A C 1
ATOM 606 O O . THR A 1 77 ? -4.871 8.812 6.73 1 96.62 77 THR A O 1
ATOM 609 N N . ALA A 1 78 ? -3.559 7.68 5.305 1 98 78 ALA A N 1
ATOM 610 C CA . ALA A 1 78 ? -2.395 8.523 5.574 1 98 78 ALA A CA 1
ATOM 611 C C . ALA A 1 78 ? -2.689 9.984 5.258 1 98 78 ALA A C 1
ATOM 613 O O . ALA A 1 78 ? -2.309 10.883 6.016 1 98 78 ALA A O 1
ATOM 614 N N . LEU A 1 79 ? -3.379 10.219 4.176 1 98.06 79 LEU A N 1
ATOM 615 C CA . LEU A 1 79 ? -3.67 11.586 3.752 1 98.06 79 LEU A CA 1
ATOM 616 C C . LEU A 1 79 ? -4.625 12.266 4.727 1 98.06 79 LEU A C 1
ATOM 618 O O . LEU A 1 79 ? -4.391 13.406 5.141 1 98.06 79 LEU A O 1
ATOM 622 N N . VAL A 1 80 ? -5.641 11.562 5.152 1 97.94 80 VAL A N 1
ATOM 623 C CA . VAL A 1 80 ? -6.598 12.188 6.055 1 97.94 80 VAL A CA 1
ATOM 624 C C . VAL A 1 80 ? -5.98 12.336 7.445 1 97.94 80 VAL A C 1
ATOM 626 O O . VAL A 1 80 ? -6.273 13.297 8.164 1 97.94 80 VAL A O 1
ATOM 629 N N . ALA A 1 81 ? -5.113 11.422 7.828 1 98.5 81 ALA A N 1
ATOM 630 C CA . ALA A 1 81 ? -4.422 11.539 9.109 1 98.5 81 ALA A CA 1
ATOM 631 C C . ALA A 1 81 ? -3.467 12.734 9.117 1 98.5 81 ALA A C 1
ATOM 633 O O . ALA A 1 81 ? -3.447 13.516 10.07 1 98.5 81 ALA A O 1
ATOM 634 N N . ALA A 1 82 ? -2.713 12.844 8.078 1 98.81 82 ALA A N 1
ATOM 635 C CA . ALA A 1 82 ? -1.806 13.984 7.969 1 98.81 82 ALA A CA 1
ATOM 636 C C . ALA A 1 82 ? -2.576 15.305 7.973 1 98.81 82 ALA A C 1
ATOM 638 O O . ALA A 1 82 ? -2.172 16.266 8.633 1 98.81 82 ALA A O 1
ATOM 639 N N . ASP A 1 83 ? -3.676 15.328 7.25 1 98.75 83 ASP A N 1
ATOM 640 C CA . ASP A 1 83 ? -4.516 16.516 7.195 1 98.75 83 ASP A CA 1
ATOM 641 C C . ASP A 1 83 ? -5.074 16.859 8.57 1 98.75 83 ASP A C 1
ATOM 643 O O . ASP A 1 83 ? -5.008 18.016 9.008 1 98.75 83 ASP A O 1
ATOM 647 N N . MET A 1 84 ? -5.566 15.906 9.258 1 98.31 84 MET A N 1
ATOM 648 C CA . MET A 1 84 ? -6.129 16.156 10.586 1 98.31 84 MET A CA 1
ATOM 649 C C . MET A 1 84 ? -5.039 16.578 11.562 1 98.31 84 MET A C 1
ATOM 651 O O . MET A 1 84 ? -5.254 17.469 12.391 1 98.31 84 MET A O 1
ATOM 655 N N . PHE A 1 85 ? -3.891 15.93 11.5 1 98.62 85 PHE A N 1
ATOM 656 C CA . PHE A 1 85 ? -2.754 16.328 12.32 1 98.62 85 PHE A CA 1
ATOM 657 C C . PHE A 1 85 ? -2.439 17.812 12.117 1 98.62 85 PHE A C 1
ATOM 659 O O . PHE A 1 85 ? -2.234 18.547 13.086 1 98.62 85 PHE A O 1
ATOM 666 N N . LEU A 1 86 ? -2.439 18.234 10.891 1 98.56 86 LEU A N 1
ATOM 667 C CA . LEU A 1 86 ? -2.158 19.625 10.594 1 98.56 86 LEU A CA 1
ATOM 668 C C . LEU A 1 86 ? -3.311 20.531 11.039 1 98.56 86 LEU A C 1
ATOM 670 O O . LEU A 1 86 ? -3.086 21.609 11.57 1 98.56 86 LEU A O 1
ATOM 674 N N . LYS A 1 87 ? -4.512 20.031 10.883 1 97.94 87 LYS A N 1
ATOM 675 C CA . LYS A 1 87 ? -5.68 20.812 11.281 1 97.94 87 LYS A CA 1
ATOM 676 C C . LYS A 1 87 ? -5.664 21.094 12.781 1 97.94 87 LYS A C 1
ATOM 678 O O . LYS A 1 87 ? -5.844 22.25 13.203 1 97.94 87 LYS A O 1
ATOM 683 N N . ILE A 1 88 ? -5.371 20.141 13.586 1 96.94 88 ILE A N 1
ATOM 684 C CA . ILE A 1 88 ? -5.422 20.328 15.031 1 96.94 88 ILE A CA 1
ATOM 685 C C . ILE A 1 88 ? -4.23 21.172 15.484 1 96.94 88 ILE A C 1
ATOM 687 O O . ILE A 1 88 ? -4.164 21.594 16.641 1 96.94 88 ILE A O 1
ATOM 691 N N . ASN A 1 89 ? -3.309 21.375 14.484 1 97.12 89 ASN A N 1
ATOM 692 C CA . ASN A 1 89 ? -2.152 22.234 14.766 1 97.12 89 ASN A CA 1
ATOM 693 C C . ASN A 1 89 ? -2.17 23.5 13.922 1 97.12 89 ASN A C 1
ATOM 695 O O . ASN A 1 89 ? -1.144 24.172 13.773 1 97.12 89 ASN A O 1
ATOM 699 N N . GLY A 1 90 ? -3.26 23.828 13.242 1 96.38 90 GLY A N 1
ATOM 700 C CA . GLY A 1 90 ? -3.498 25.172 12.766 1 96.38 90 GLY A CA 1
ATOM 701 C C . GLY A 1 90 ? -3.363 25.312 11.266 1 96.38 90 GLY A C 1
ATOM 702 O O . GLY A 1 90 ? -3.381 26.422 10.727 1 96.38 90 GLY A O 1
ATOM 703 N N . HIS A 1 91 ? -3.189 24.219 10.539 1 98.25 91 HIS A N 1
ATOM 704 C CA . HIS A 1 91 ? -3.094 24.219 9.086 1 98.25 91 HIS A CA 1
ATOM 705 C C . HIS A 1 91 ? -3.967 23.141 8.469 1 98.25 91 HIS A C 1
ATOM 707 O O . HIS A 1 91 ? -4.445 22.25 9.18 1 98.25 91 HIS A O 1
ATOM 713 N N . TYR A 1 92 ? -4.227 23.266 7.207 1 98.19 92 TYR A N 1
ATOM 714 C CA . TYR A 1 92 ? -4.938 22.172 6.547 1 98.19 92 TYR A CA 1
ATOM 715 C C . TYR A 1 92 ? -4.406 21.953 5.133 1 98.19 92 TYR A C 1
ATOM 717 O O . TYR A 1 92 ? -3.877 22.875 4.512 1 98.19 92 TYR A O 1
ATOM 725 N N . LEU A 1 93 ? -4.5 20.75 4.652 1 98.56 93 LEU A N 1
ATOM 726 C CA . LEU A 1 93 ? -4.109 20.375 3.297 1 98.56 93 LEU A CA 1
ATOM 727 C C . LEU A 1 93 ? -5.316 20.344 2.369 1 98.56 93 LEU A C 1
ATOM 729 O O . LEU A 1 93 ? -5.23 20.781 1.215 1 98.56 93 LEU A O 1
ATOM 733 N N . GLN A 1 94 ? -6.422 19.828 2.943 1 97.69 94 GLN A N 1
ATOM 734 C CA . GLN A 1 94 ? -7.613 19.656 2.123 1 97.69 94 GLN A CA 1
ATOM 735 C C . GLN A 1 94 ? -8.805 20.406 2.719 1 97.69 94 GLN A C 1
ATOM 737 O O . GLN A 1 94 ? -9.164 20.188 3.879 1 97.69 94 GLN A O 1
ATOM 742 N N . LYS A 1 95 ? -9.477 21.156 1.915 1 94 95 LYS A N 1
ATOM 743 C CA . LYS A 1 95 ? -10.719 21.781 2.357 1 94 95 LYS A CA 1
ATOM 744 C C . LYS A 1 95 ? -11.836 20.75 2.484 1 94 95 LYS A C 1
ATOM 746 O O . LYS A 1 95 ? -12.539 20.719 3.496 1 94 95 LYS A O 1
ATOM 751 N N . VAL A 1 96 ? -11.984 19.984 1.503 1 94.56 96 VAL A N 1
ATOM 752 C CA . VAL A 1 96 ? -12.898 18.844 1.463 1 94.56 96 VAL A CA 1
ATOM 753 C C . VAL A 1 96 ? -12.117 17.562 1.146 1 94.56 96 VAL A C 1
ATOM 755 O O . VAL A 1 96 ? -11.531 17.438 0.067 1 94.56 96 VAL A O 1
ATOM 758 N N . PRO A 1 97 ? -12.117 16.672 2.164 1 94.38 97 PRO A N 1
ATOM 759 C CA . PRO A 1 97 ? -11.344 15.453 1.935 1 94.38 97 PRO A CA 1
ATOM 760 C C . PRO A 1 97 ? -11.719 14.758 0.628 1 94.38 97 PRO A C 1
ATOM 762 O O . PRO A 1 97 ? -12.898 14.516 0.366 1 94.38 97 PRO A O 1
ATOM 765 N N . PHE A 1 98 ? -10.789 14.531 -0.257 1 93 98 PHE A N 1
ATOM 766 C CA . PHE A 1 98 ? -10.859 13.719 -1.466 1 93 98 PHE A CA 1
ATOM 767 C C . PHE A 1 98 ? -11.75 14.375 -2.512 1 93 98 PHE A C 1
ATOM 769 O O . PHE A 1 98 ? -12.305 13.695 -3.375 1 93 98 PHE A O 1
ATOM 776 N N . ALA A 1 99 ? -11.938 15.672 -2.373 1 94.25 99 ALA A N 1
ATOM 777 C CA . ALA A 1 99 ? -12.648 16.391 -3.432 1 94.25 99 ALA A CA 1
ATOM 778 C C . ALA A 1 99 ? -11.953 16.203 -4.777 1 94.25 99 ALA A C 1
ATOM 780 O O . ALA A 1 99 ? -10.727 16.109 -4.848 1 94.25 99 ALA A O 1
ATOM 781 N N . GLU A 1 100 ? -12.805 16.141 -5.844 1 94.06 100 GLU A N 1
ATOM 782 C CA . GLU A 1 100 ? -12.266 15.992 -7.191 1 94.06 100 GLU A CA 1
ATOM 783 C C . GLU A 1 100 ? -11.773 17.328 -7.746 1 94.06 100 GLU A C 1
ATOM 785 O O . GLU A 1 100 ? -12.492 18 -8.492 1 94.06 100 GLU A O 1
ATOM 790 N N . ASP A 1 101 ? -10.562 17.734 -7.406 1 96.06 101 ASP A N 1
ATOM 791 C CA . ASP A 1 101 ? -9.938 18.969 -7.875 1 96.06 101 ASP A CA 1
ATOM 792 C C . ASP A 1 101 ? -8.43 18.797 -8.039 1 96.06 101 ASP A C 1
ATOM 794 O O . ASP A 1 101 ? -7.875 17.781 -7.633 1 96.06 101 ASP A O 1
ATOM 798 N N . ALA A 1 102 ? -7.832 19.719 -8.664 1 96.56 102 ALA A N 1
ATOM 799 C CA . ALA A 1 102 ? -6.418 19.625 -9.016 1 96.56 102 ALA A CA 1
ATOM 800 C C . ALA A 1 102 ? -5.547 19.562 -7.766 1 96.56 102 ALA A C 1
ATOM 802 O O . ALA A 1 102 ? -4.512 18.891 -7.75 1 96.56 102 ALA A O 1
ATOM 803 N N . HIS A 1 103 ? -5.938 20.25 -6.773 1 97.69 103 HIS A N 1
ATOM 804 C CA . HIS A 1 103 ? -5.172 20.312 -5.531 1 97.69 103 HIS A CA 1
ATOM 8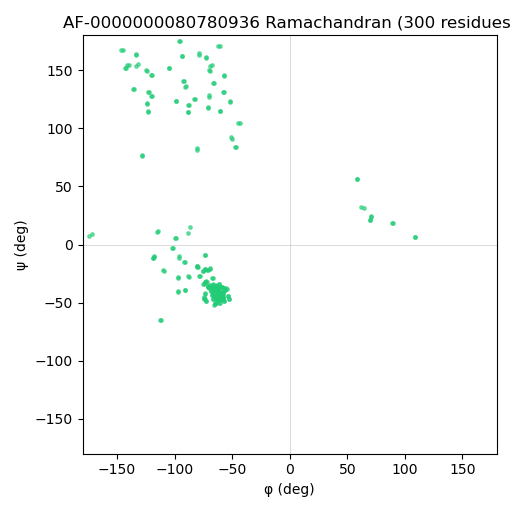05 C C . HIS A 1 103 ? -5.137 18.953 -4.852 1 97.69 103 HIS A C 1
ATOM 807 O O . HIS A 1 103 ? -4.059 18.422 -4.555 1 97.69 103 HIS A O 1
ATOM 813 N N . ASN A 1 104 ? -6.305 18.375 -4.668 1 97.06 104 ASN A N 1
ATOM 814 C CA . ASN A 1 104 ? -6.375 17.062 -4.031 1 97.06 104 ASN A CA 1
ATOM 815 C C . ASN A 1 104 ? -5.742 15.984 -4.898 1 97.06 104 ASN A C 1
ATOM 817 O O . ASN A 1 104 ? -5.156 15.023 -4.383 1 97.06 104 ASN A O 1
ATOM 821 N N . LYS A 1 105 ? -5.871 16.141 -6.18 1 95.56 105 LYS A N 1
ATOM 822 C CA . LYS A 1 105 ? -5.203 15.203 -7.082 1 95.56 105 LYS A CA 1
ATOM 823 C C . LYS A 1 105 ? -3.689 15.266 -6.918 1 95.56 105 LYS A C 1
ATOM 825 O O . LYS A 1 105 ? -3.016 14.234 -6.902 1 95.56 105 LYS A O 1
ATOM 830 N N . ALA A 1 106 ? -3.123 16.422 -6.785 1 97.75 106 ALA A N 1
ATOM 831 C CA . ALA A 1 106 ? -1.686 16.609 -6.602 1 97.75 106 ALA A CA 1
ATOM 832 C C . ALA A 1 106 ? -1.223 16.016 -5.273 1 97.75 106 ALA A C 1
ATOM 834 O O . ALA A 1 106 ? -0.143 15.422 -5.195 1 97.75 106 ALA A O 1
ATOM 835 N N . LEU A 1 107 ? -2.033 16.172 -4.262 1 98 107 LEU A N 1
ATOM 836 C CA . LEU A 1 107 ? -1.729 15.578 -2.971 1 98 107 LEU A CA 1
ATOM 837 C C . LEU A 1 107 ? -1.7 14.055 -3.074 1 98 107 LEU A C 1
ATOM 839 O O . LEU A 1 107 ? -0.78 13.414 -2.566 1 98 107 LEU A O 1
ATOM 843 N N . ALA A 1 108 ? -2.709 13.516 -3.732 1 95.5 108 ALA A N 1
ATOM 844 C CA . ALA A 1 108 ? -2.773 12.07 -3.949 1 95.5 108 ALA A CA 1
ATOM 845 C C . ALA A 1 108 ? -1.556 11.578 -4.723 1 95.5 108 ALA A C 1
ATOM 847 O O . ALA A 1 108 ? -0.979 10.539 -4.387 1 95.5 108 ALA A O 1
ATOM 848 N N . ASP A 1 109 ? -1.171 12.336 -5.727 1 95.69 109 ASP A N 1
ATOM 849 C CA . ASP A 1 109 ? -0.012 11.969 -6.535 1 95.69 109 ASP A CA 1
ATOM 850 C C . ASP A 1 109 ? 1.266 11.969 -5.699 1 95.69 109 ASP A C 1
ATOM 852 O O . ASP A 1 109 ? 2.137 11.117 -5.887 1 95.69 109 ASP A O 1
ATOM 856 N N . ALA A 1 110 ? 1.399 12.883 -4.828 1 97.94 110 ALA A N 1
ATOM 857 C CA . ALA A 1 110 ? 2.557 12.93 -3.938 1 97.94 110 ALA A CA 1
ATOM 858 C C . ALA A 1 110 ? 2.611 11.695 -3.041 1 97.94 110 ALA A C 1
ATOM 860 O O . ALA A 1 110 ? 3.684 11.133 -2.814 1 97.94 110 ALA A O 1
ATOM 861 N N . HIS A 1 111 ? 1.441 11.281 -2.537 1 97.44 111 HIS A N 1
ATOM 862 C CA . HIS A 1 111 ? 1.394 10.094 -1.693 1 97.44 111 HIS A CA 1
ATOM 863 C C . HIS A 1 111 ? 1.742 8.836 -2.488 1 97.44 111 HIS A C 1
ATOM 865 O O . HIS A 1 111 ? 2.43 7.949 -1.981 1 97.44 111 HIS A O 1
ATOM 871 N N . VAL A 1 112 ? 1.3 8.82 -3.725 1 94.75 112 VAL A N 1
ATOM 872 C CA . VAL A 1 112 ? 1.684 7.711 -4.59 1 94.75 112 VAL A CA 1
ATOM 873 C C . VAL A 1 112 ? 3.201 7.688 -4.766 1 94.75 112 VAL A C 1
ATOM 875 O O . VAL A 1 112 ? 3.824 6.625 -4.715 1 94.75 112 VAL A O 1
ATOM 878 N N . ALA A 1 113 ? 3.787 8.844 -4.953 1 96.75 113 ALA A N 1
ATOM 879 C CA . ALA A 1 113 ? 5.234 8.945 -5.121 1 96.75 113 ALA A CA 1
ATOM 880 C C . ALA A 1 113 ? 5.965 8.438 -3.885 1 96.75 113 ALA A C 1
ATOM 882 O O . ALA A 1 113 ? 7.031 7.82 -3.994 1 96.75 113 ALA A O 1
ATOM 883 N N . VAL A 1 114 ? 5.426 8.617 -2.729 1 97.06 114 VAL A N 1
ATOM 884 C CA . VAL A 1 114 ? 6.066 8.18 -1.492 1 97.06 114 VAL A CA 1
ATOM 885 C C . VAL A 1 114 ? 5.957 6.664 -1.365 1 97.06 114 VAL A C 1
ATOM 887 O O . VAL A 1 114 ? 6.949 5.984 -1.098 1 97.06 114 VAL A O 1
ATOM 890 N N . VAL A 1 115 ? 4.746 6.16 -1.606 1 93 115 VAL A N 1
ATOM 891 C CA . VAL A 1 115 ? 4.539 4.734 -1.381 1 93 115 VAL A CA 1
ATOM 892 C C . VAL A 1 115 ? 5.312 3.928 -2.424 1 93 115 VAL A C 1
ATOM 894 O O . VAL A 1 115 ? 5.656 2.768 -2.189 1 93 115 VAL A O 1
ATOM 897 N N . THR A 1 116 ? 5.648 4.57 -3.547 1 92.12 116 THR A N 1
ATOM 898 C CA . THR A 1 116 ? 6.418 3.896 -4.586 1 92.12 116 THR A CA 1
ATOM 899 C C . THR A 1 116 ? 7.895 4.262 -4.488 1 92.12 116 THR A C 1
ATOM 901 O O . THR A 1 116 ? 8.672 3.975 -5.398 1 92.12 116 THR A O 1
ATOM 904 N N . ASN A 1 117 ? 8.289 4.988 -3.479 1 93.94 117 ASN A N 1
ATOM 905 C CA . ASN A 1 117 ? 9.656 5.332 -3.117 1 93.94 117 ASN A CA 1
ATOM 906 C C . ASN A 1 117 ? 10.266 6.324 -4.105 1 93.94 117 ASN A C 1
ATOM 908 O O . ASN A 1 117 ? 11.484 6.371 -4.273 1 93.94 117 ASN A O 1
ATOM 912 N N . ARG A 1 118 ? 9.438 7.094 -4.809 1 95.69 118 ARG A N 1
ATOM 913 C CA . ARG A 1 118 ? 9.906 8.141 -5.715 1 95.69 118 ARG A CA 1
ATOM 914 C C . ARG A 1 118 ? 10.031 9.477 -4.992 1 95.69 118 ARG A C 1
ATOM 916 O O . ARG A 1 118 ? 10.594 10.43 -5.535 1 95.69 118 ARG A O 1
ATOM 923 N N . MET A 1 119 ? 9.469 9.625 -3.846 1 97.44 119 MET A N 1
ATOM 924 C CA . MET A 1 119 ? 9.516 10.773 -2.939 1 97.44 119 MET A CA 1
ATOM 925 C C . MET A 1 119 ? 9.734 10.32 -1.501 1 97.44 119 MET A C 1
ATOM 927 O O . MET A 1 119 ? 9.164 9.32 -1.067 1 97.44 119 MET A O 1
ATOM 931 N N . ASN A 1 120 ? 10.617 10.93 -0.793 1 98 120 ASN A N 1
ATOM 932 C CA . ASN A 1 120 ? 10.789 10.57 0.609 1 98 120 ASN A CA 1
ATOM 933 C C . ASN A 1 120 ? 9.992 11.484 1.53 1 98 120 ASN A C 1
ATOM 935 O O . ASN A 1 120 ? 9.352 12.43 1.068 1 98 120 ASN A O 1
ATOM 939 N N . ALA A 1 121 ? 10.023 11.164 2.805 1 98.06 121 ALA A N 1
ATOM 940 C CA . ALA A 1 121 ? 9.211 11.891 3.779 1 98.06 121 ALA A CA 1
ATOM 941 C C . ALA A 1 121 ? 9.625 13.359 3.846 1 98.06 121 ALA A C 1
ATOM 943 O O . ALA A 1 121 ? 8.773 14.242 4.027 1 98.06 121 ALA A O 1
ATOM 944 N N . GLU A 1 122 ? 10.906 13.602 3.744 1 98.5 122 GLU A N 1
ATOM 945 C CA . GLU A 1 122 ? 11.391 14.977 3.781 1 98.5 122 GLU A CA 1
ATOM 946 C C . GLU A 1 122 ? 10.82 15.797 2.625 1 98.5 122 GLU A C 1
ATOM 948 O O . GLU A 1 122 ? 10.359 16.922 2.82 1 98.5 122 GLU A O 1
ATOM 953 N N . GLU A 1 123 ? 10.828 15.219 1.441 1 98.81 123 GLU A N 1
ATOM 954 C CA . GLU A 1 123 ? 10.273 15.867 0.259 1 98.81 123 GLU A CA 1
ATOM 955 C C . GLU A 1 123 ? 8.766 16.062 0.399 1 98.81 123 GLU A C 1
ATOM 957 O O . GLU A 1 123 ? 8.227 17.109 0.014 1 98.81 123 GLU A O 1
ATOM 962 N N . LEU A 1 124 ? 8.117 15.117 0.947 1 98.88 124 LEU A N 1
ATOM 963 C CA . LEU A 1 124 ? 6.684 15.234 1.173 1 98.88 124 LEU A CA 1
ATOM 964 C C . LEU A 1 124 ? 6.371 16.359 2.143 1 98.88 124 LEU A C 1
ATOM 966 O O . LEU A 1 124 ? 5.426 17.125 1.927 1 98.88 124 LEU A O 1
ATOM 970 N N . GLY A 1 125 ? 7.18 16.422 3.18 1 98.88 125 GLY A N 1
ATOM 971 C CA . GLY A 1 125 ? 7.004 17.516 4.125 1 98.88 125 GLY A CA 1
ATOM 972 C C . GLY A 1 125 ? 7.148 18.891 3.494 1 98.88 125 GLY A C 1
ATOM 973 O O . GLY A 1 125 ? 6.367 19.797 3.785 1 98.88 125 GLY A O 1
ATOM 974 N N . ARG A 1 126 ? 8.164 19.031 2.65 1 98.81 126 ARG A N 1
ATOM 975 C CA . ARG A 1 126 ? 8.352 20.281 1.933 1 98.81 126 ARG A CA 1
ATOM 976 C C . ARG A 1 126 ? 7.156 20.578 1.035 1 98.81 126 ARG A C 1
ATOM 978 O O . ARG A 1 126 ? 6.719 21.734 0.936 1 98.81 126 ARG A O 1
ATOM 985 N N . TYR A 1 127 ? 6.648 19.594 0.405 1 98.94 127 TYR A N 1
ATOM 986 C CA . TYR A 1 127 ? 5.477 19.766 -0.448 1 98.94 127 TYR A CA 1
ATOM 987 C C . TYR A 1 127 ? 4.266 20.188 0.368 1 98.94 127 TYR A C 1
ATOM 989 O O . TYR A 1 127 ? 3.566 21.141 -0.003 1 98.94 127 TYR A O 1
ATOM 997 N N . TYR A 1 128 ? 4.004 19.516 1.516 1 98.88 128 TYR A N 1
ATOM 998 C CA . TYR A 1 128 ? 2.91 19.891 2.4 1 98.88 128 TYR A CA 1
ATOM 999 C C . TYR A 1 128 ? 2.996 21.375 2.771 1 98.88 128 TYR A C 1
ATOM 1001 O O . TYR A 1 128 ? 2.002 22.094 2.695 1 98.88 128 TYR A O 1
ATOM 1009 N N . LYS A 1 129 ? 4.184 21.734 3.127 1 98.75 129 LYS A N 1
ATOM 1010 C CA . LYS A 1 129 ? 4.402 23.125 3.547 1 98.75 129 LYS A CA 1
ATOM 1011 C C . LYS A 1 129 ? 4.062 24.094 2.424 1 98.75 129 LYS A C 1
ATOM 1013 O O . LYS A 1 129 ? 3.496 25.156 2.668 1 98.75 129 LYS A O 1
ATOM 1018 N N . SER A 1 130 ? 4.34 23.75 1.22 1 98.69 130 SER A N 1
ATOM 1019 C CA . SER A 1 130 ? 4.16 24.625 0.069 1 98.69 130 SER A CA 1
ATOM 1020 C C . SER A 1 130 ? 2.686 24.766 -0.288 1 98.69 130 SER A C 1
ATOM 1022 O O . SER A 1 130 ? 2.289 25.75 -0.918 1 98.69 130 SER A O 1
ATOM 1024 N N . VAL A 1 131 ? 1.801 23.828 0.125 1 98.62 131 VAL A N 1
ATOM 1025 C CA . VAL A 1 131 ? 0.433 23.859 -0.383 1 98.62 131 VAL A CA 1
ATOM 1026 C C . VAL A 1 131 ? -0.544 24.062 0.774 1 98.62 131 VAL A C 1
ATOM 1028 O O . VAL A 1 131 ? -1.729 24.328 0.557 1 98.62 131 VAL A O 1
ATOM 1031 N N . ALA A 1 132 ? -0.077 23.938 1.973 1 98.5 132 ALA A N 1
ATOM 1032 C CA . ALA A 1 132 ? -0.953 24.047 3.137 1 98.5 132 ALA A CA 1
ATOM 1033 C C . ALA A 1 132 ? -1.451 25.484 3.307 1 98.5 132 ALA A C 1
ATOM 1035 O O . ALA A 1 132 ? -0.808 26.422 2.848 1 98.5 132 ALA A O 1
ATOM 1036 N N . ALA A 1 133 ? -2.586 25.562 3.93 1 97.88 133 ALA A N 1
ATOM 1037 C CA . ALA A 1 133 ? -3.174 26.859 4.266 1 97.88 133 ALA A CA 1
ATOM 1038 C C . ALA A 1 133 ? -3.455 26.969 5.762 1 97.88 133 ALA A C 1
ATOM 1040 O O . ALA A 1 133 ? -3.682 25.953 6.43 1 97.88 133 ALA A O 1
ATOM 1041 N N . PRO A 1 134 ? -3.371 28.172 6.242 1 97.06 134 PRO A N 1
ATOM 1042 C CA . PRO A 1 134 ? -3.723 28.328 7.656 1 97.06 134 PRO A CA 1
ATOM 1043 C C . PRO A 1 134 ? -5.199 28.047 7.934 1 97.06 134 PRO A C 1
ATOM 1045 O O . PRO A 1 134 ? -6.059 28.391 7.117 1 97.06 134 PRO A O 1
ATOM 1048 N N . LEU A 1 135 ? -5.445 27.391 8.984 1 94.81 135 LEU A N 1
ATOM 1049 C CA . LEU A 1 135 ? -6.812 27.125 9.414 1 94.81 135 LEU A CA 1
ATOM 1050 C C . LEU A 1 135 ? -7.332 28.25 10.297 1 94.81 135 LEU A C 1
ATOM 1052 O O . LEU A 1 135 ? -6.812 28.484 11.391 1 94.81 135 LEU A O 1
ATOM 1056 N N . ILE A 1 136 ? -8.305 28.953 9.805 1 90.19 136 ILE A N 1
ATOM 1057 C CA . ILE A 1 136 ? -8.773 30.156 10.469 1 90.19 136 ILE A CA 1
ATOM 1058 C C . ILE A 1 136 ? -9.898 29.812 11.445 1 90.19 136 ILE A C 1
ATOM 1060 O O . ILE A 1 136 ? -9.953 30.344 12.555 1 90.19 136 ILE A O 1
ATOM 1064 N N . GLU A 1 137 ? -10.766 28.891 11.016 1 88.19 137 GLU A N 1
ATOM 1065 C CA . GLU A 1 137 ? -11.898 28.5 11.844 1 88.19 137 GLU A CA 1
ATOM 1066 C C . GLU A 1 137 ? -11.852 27.016 12.172 1 88.19 137 GLU A C 1
ATOM 1068 O O . GLU A 1 137 ? -11.719 26.172 11.273 1 88.19 137 GLU A O 1
ATOM 1073 N N . LEU A 1 138 ? -11.961 26.812 13.469 1 89.44 138 LEU A N 1
ATOM 1074 C CA . LEU A 1 138 ? -12.023 25.422 13.906 1 89.44 138 LEU A CA 1
ATOM 1075 C C . LEU A 1 138 ? -13.461 24.906 13.914 1 89.44 138 LEU A C 1
ATOM 1077 O O . LEU A 1 138 ? -14.328 25.484 14.57 1 89.44 138 LEU A O 1
ATOM 1081 N N . THR A 1 139 ? -13.719 23.922 13.172 1 91.62 139 THR A N 1
ATOM 1082 C CA . THR A 1 139 ? -15.023 23.281 13.258 1 91.62 139 THR A CA 1
ATOM 1083 C C . THR A 1 139 ? -15.141 22.469 14.547 1 91.62 139 THR A C 1
ATOM 1085 O O . THR A 1 139 ? -14.133 22.156 15.18 1 91.62 139 THR A O 1
ATOM 1088 N N . PRO A 1 140 ? -16.359 22.156 14.93 1 92 140 PRO A N 1
ATOM 1089 C CA . PRO A 1 140 ? -16.547 21.344 16.125 1 92 140 PRO A CA 1
ATOM 1090 C C . PRO A 1 140 ? -15.781 20.016 16.062 1 92 140 PRO A C 1
ATOM 1092 O O . PRO A 1 140 ? -15.258 19.547 17.062 1 92 140 PRO A O 1
ATOM 1095 N N . GLU A 1 141 ? -15.727 19.438 14.969 1 92.44 141 GLU A N 1
ATOM 1096 C CA . GLU A 1 141 ? -15.016 18.172 14.805 1 92.44 141 GLU A CA 1
ATOM 1097 C C . GLU A 1 141 ? -13.523 18.344 15.055 1 92.44 141 GLU A C 1
ATOM 1099 O O . GLU A 1 141 ? -12.914 17.531 15.758 1 92.44 141 GLU A O 1
ATOM 1104 N N . ILE A 1 142 ? -12.961 19.391 14.562 1 92.94 142 ILE A N 1
ATOM 1105 C CA . ILE A 1 142 ? -11.531 19.625 14.727 1 92.94 142 ILE A CA 1
ATOM 1106 C C . ILE A 1 142 ? -11.219 19.875 16.203 1 92.94 142 ILE A C 1
ATOM 1108 O O . ILE A 1 142 ? -10.211 19.391 16.719 1 92.94 142 ILE A O 1
ATOM 1112 N N . VAL A 1 143 ? -12.109 20.594 16.797 1 92.69 143 VAL A N 1
ATOM 1113 C CA . VAL A 1 143 ? -11.938 20.891 18.219 1 92.69 143 VAL A CA 1
ATOM 1114 C C . VAL A 1 143 ? -11.961 19.578 19.016 1 92.69 143 VAL A C 1
ATOM 1116 O O . VAL A 1 143 ? -11.156 19.406 19.938 1 92.69 143 VAL A O 1
ATOM 1119 N N . GLN A 1 144 ? -12.867 18.734 18.609 1 92.5 144 GLN A N 1
ATOM 1120 C CA . GLN A 1 144 ? -12.961 17.453 19.281 1 92.5 144 GLN A CA 1
ATOM 1121 C C . GLN A 1 144 ? -11.664 16.656 19.141 1 92.5 144 GLN A C 1
ATOM 1123 O O . GLN A 1 144 ? -11.156 16.109 20.125 1 92.5 144 GLN A O 1
ATOM 1128 N N . TYR A 1 145 ? -11.156 16.594 17.969 1 93.31 145 TYR A N 1
ATOM 1129 C CA . TYR A 1 145 ? -9.898 15.898 17.734 1 93.31 145 TYR A CA 1
ATOM 1130 C C . TYR A 1 145 ? -8.766 16.547 18.531 1 93.31 145 TYR A C 1
ATOM 1132 O O . TYR A 1 145 ? -7.961 15.859 19.156 1 93.31 145 TYR A O 1
ATOM 1140 N N . ARG A 1 146 ? -8.68 17.812 18.484 1 90.75 146 ARG A N 1
ATOM 1141 C CA . ARG A 1 146 ? -7.629 18.562 19.156 1 90.75 146 ARG A CA 1
ATOM 1142 C C . ARG A 1 146 ? -7.645 18.297 20.656 1 90.75 146 ARG A C 1
ATOM 1144 O O . ARG A 1 146 ? -6.598 18.031 21.266 1 90.75 146 ARG A O 1
ATOM 1151 N N . ASP A 1 147 ? -8.828 18.312 21.203 1 89.88 147 ASP A N 1
ATOM 1152 C CA . ASP A 1 147 ? -8.969 18.188 22.656 1 89.88 147 ASP A CA 1
ATOM 1153 C C . ASP A 1 147 ? -8.648 16.766 23.109 1 89.88 147 ASP A C 1
ATOM 1155 O O . ASP A 1 147 ? -8.266 16.562 24.266 1 89.88 147 ASP A O 1
ATOM 1159 N N . GLN A 1 148 ? -8.742 15.828 22.203 1 88.31 148 GLN A N 1
ATOM 1160 C CA . GLN A 1 148 ? -8.516 14.422 22.547 1 88.31 148 GLN A CA 1
ATOM 1161 C C . GLN A 1 148 ? -7.129 13.969 22.109 1 88.31 148 GLN A C 1
ATOM 1163 O O . GLN A 1 148 ? -6.73 12.836 22.391 1 88.31 148 GLN A O 1
ATOM 1168 N N . SER A 1 149 ? -6.422 14.836 21.469 1 87.25 149 SER A N 1
ATOM 1169 C CA . SER A 1 149 ? -5.098 14.492 20.969 1 87.25 149 SER A CA 1
ATOM 1170 C C . SER A 1 149 ? -4.051 14.539 22.078 1 87.25 149 SER A C 1
ATOM 1172 O O . SER A 1 149 ? -4.328 15.016 23.172 1 87.25 149 SER A O 1
ATOM 1174 N N . ALA A 1 150 ? -2.908 13.945 21.875 1 81.31 150 ALA A N 1
ATOM 1175 C CA . ALA A 1 150 ? -1.81 13.914 22.828 1 81.31 150 ALA A CA 1
ATOM 1176 C C . ALA A 1 150 ? -0.862 15.094 22.625 1 81.31 150 ALA A C 1
ATOM 1178 O O . ALA A 1 150 ? -0.58 15.477 21.484 1 81.31 150 ALA A O 1
ATOM 1179 N N . GLU A 1 151 ? -0.493 15.672 23.75 1 78.12 151 GLU A N 1
ATOM 1180 C CA . GLU A 1 151 ? 0.431 16.797 23.719 1 78.12 151 GLU A CA 1
ATOM 1181 C C . GLU A 1 151 ? 1.855 16.359 24.031 1 78.12 151 GLU A C 1
ATOM 1183 O O . GLU A 1 151 ? 2.08 15.633 25 1 78.12 151 GLU A O 1
ATOM 1188 N N . TYR A 1 152 ? 2.734 16.641 23.156 1 71.5 152 TYR A N 1
ATOM 1189 C CA . TYR A 1 152 ? 4.145 16.391 23.422 1 71.5 152 TYR A CA 1
ATOM 1190 C C . TYR A 1 152 ? 4.98 17.641 23.172 1 71.5 152 TYR A C 1
ATOM 1192 O O . TYR A 1 152 ? 4.645 18.453 22.328 1 71.5 152 TYR A O 1
ATOM 1200 N N . MET B 1 1 ? 13.742 -32.625 -23.875 1 36.66 1 MET B N 1
ATOM 1201 C CA . MET B 1 1 ? 12.609 -32.594 -22.953 1 36.66 1 MET B CA 1
ATOM 1202 C C . MET B 1 1 ? 11.812 -31.297 -23.125 1 36.66 1 MET B C 1
ATOM 1204 O O . MET B 1 1 ? 12.398 -30.234 -23.344 1 36.66 1 MET B O 1
ATOM 1208 N N . ALA B 1 2 ? 10.633 -31.266 -23.578 1 44.06 2 ALA B N 1
ATOM 1209 C CA . ALA B 1 2 ? 9.969 -30.047 -24.047 1 44.06 2 ALA B CA 1
ATOM 1210 C C . ALA B 1 2 ? 10.07 -28.922 -23.016 1 44.06 2 ALA B C 1
ATOM 1212 O O . ALA B 1 2 ? 9.711 -29.125 -21.859 1 44.06 2 ALA B O 1
ATOM 1213 N N . THR B 1 3 ? 10.977 -28.094 -23.031 1 52.69 3 THR B N 1
ATOM 1214 C CA . THR B 1 3 ? 11.289 -27.016 -22.094 1 52.69 3 THR B CA 1
ATOM 1215 C C . THR B 1 3 ? 10.047 -26.203 -21.75 1 52.69 3 THR B C 1
ATOM 1217 O O . THR B 1 3 ? 9.32 -25.766 -22.656 1 52.69 3 THR B O 1
ATOM 1220 N N . ARG B 1 4 ? 9.281 -26.703 -20.766 1 63.28 4 ARG B N 1
ATOM 1221 C CA . ARG B 1 4 ? 7.969 -26.141 -20.453 1 63.28 4 ARG B CA 1
ATOM 1222 C C . ARG B 1 4 ? 8.016 -24.625 -20.422 1 63.28 4 ARG B C 1
ATOM 1224 O O . ARG B 1 4 ? 8.867 -24.031 -19.766 1 63.28 4 ARG B O 1
ATOM 1231 N N . THR B 1 5 ? 7.477 -24.016 -21.484 1 87.69 5 THR B N 1
ATOM 1232 C CA . THR B 1 5 ? 7.379 -22.562 -21.625 1 87.69 5 THR B CA 1
ATOM 1233 C C . THR B 1 5 ? 6.531 -21.969 -20.484 1 87.69 5 THR B C 1
ATOM 1235 O O . THR B 1 5 ? 5.465 -22.5 -20.172 1 87.69 5 THR B O 1
ATOM 1238 N N . ILE B 1 6 ? 7.113 -21.219 -19.688 1 94.62 6 ILE B N 1
ATOM 1239 C CA . ILE B 1 6 ? 6.395 -20.547 -18.609 1 94.62 6 ILE B CA 1
ATOM 1240 C C . ILE B 1 6 ? 5.48 -19.469 -19.188 1 94.62 6 ILE B C 1
ATOM 1242 O O . ILE B 1 6 ? 5.895 -18.703 -20.062 1 94.62 6 ILE B O 1
ATOM 1246 N N . ARG B 1 7 ? 4.211 -19.484 -18.844 1 96.06 7 ARG B N 1
ATOM 1247 C CA . ARG B 1 7 ? 3.23 -18.5 -19.266 1 96.06 7 ARG B CA 1
ATOM 1248 C C . ARG B 1 7 ? 3.121 -17.359 -18.266 1 96.06 7 ARG B C 1
ATOM 1250 O O . ARG B 1 7 ? 3.16 -17.594 -17.047 1 96.06 7 ARG B O 1
ATOM 1257 N N . PHE B 1 8 ? 2.975 -16.141 -18.844 1 97.81 8 PHE B N 1
ATOM 1258 C CA . PHE B 1 8 ? 2.896 -14.953 -18 1 97.81 8 PHE B CA 1
ATOM 1259 C C . PHE B 1 8 ? 1.579 -14.219 -18.203 1 97.81 8 PHE B C 1
ATOM 1261 O O . PHE B 1 8 ? 1.068 -14.164 -19.328 1 97.81 8 PHE B O 1
ATOM 1268 N N . LEU B 1 9 ? 1.065 -13.633 -17.172 1 97.94 9 LEU B N 1
ATOM 1269 C CA . LEU B 1 9 ? -0.149 -12.836 -17.25 1 97.94 9 LEU B CA 1
ATOM 1270 C C . LEU B 1 9 ? 0.107 -11.531 -18.016 1 97.94 9 LEU B C 1
ATOM 1272 O O . LEU B 1 9 ? 1.198 -10.969 -17.922 1 97.94 9 LEU B O 1
ATOM 1276 N N . THR B 1 10 ? -0.876 -11.055 -18.656 1 96.94 10 THR B N 1
ATOM 1277 C CA . THR B 1 10 ? -0.839 -9.734 -19.281 1 96.94 10 THR B CA 1
ATOM 1278 C C . THR B 1 10 ? -1.399 -8.68 -18.344 1 96.94 10 THR B C 1
ATOM 1280 O O . THR B 1 10 ? -2.113 -9 -17.391 1 96.94 10 THR B O 1
ATOM 1283 N N . PRO B 1 11 ? -1.086 -7.398 -18.625 1 96.31 11 PRO B N 1
ATOM 1284 C CA . PRO B 1 11 ? -1.681 -6.336 -17.812 1 96.31 11 PRO B CA 1
ATOM 1285 C C . PRO B 1 11 ? -3.207 -6.387 -17.797 1 96.31 11 PRO B C 1
ATOM 1287 O O . PRO B 1 11 ? -3.828 -6.176 -16.75 1 96.31 11 PRO B O 1
ATOM 1290 N N . SER B 1 12 ? -3.816 -6.684 -18.906 1 95.31 12 SER B N 1
ATOM 1291 C CA . SER B 1 12 ? -5.27 -6.766 -19 1 95.31 12 SER B CA 1
ATOM 1292 C C . SER B 1 12 ? -5.82 -7.875 -18.109 1 95.31 12 SER B C 1
ATOM 1294 O O . SER B 1 12 ? -6.875 -7.719 -17.5 1 95.31 12 SER B O 1
ATOM 1296 N N . GLN B 1 13 ? -5.168 -8.961 -18.078 1 96.81 13 GLN B N 1
ATOM 1297 C CA . GLN B 1 13 ? -5.602 -10.086 -17.25 1 96.81 13 GLN B CA 1
ATOM 1298 C C . GLN B 1 13 ? -5.535 -9.727 -15.773 1 96.81 13 GLN B C 1
ATOM 1300 O O . GLN B 1 13 ? -6.449 -10.047 -15.008 1 96.81 13 GLN B O 1
ATOM 1305 N N . VAL B 1 14 ? -4.449 -9.023 -15.352 1 97.31 14 VAL B N 1
ATOM 1306 C CA . VAL B 1 14 ? -4.316 -8.633 -13.953 1 97.31 14 VAL B CA 1
ATOM 1307 C C . VAL B 1 14 ? -5.402 -7.613 -13.602 1 97.31 14 VAL B C 1
ATOM 1309 O O . VAL B 1 14 ? -5.984 -7.672 -12.516 1 97.31 14 VAL B O 1
ATOM 1312 N N . GLN B 1 15 ? -5.695 -6.738 -14.531 1 95.94 15 GLN B N 1
ATOM 1313 C CA . GLN B 1 15 ? -6.781 -5.781 -14.328 1 95.94 15 GLN B CA 1
ATOM 1314 C C . GLN B 1 15 ? -8.117 -6.496 -14.164 1 95.94 15 GLN B C 1
ATOM 1316 O O . GLN B 1 15 ? -8.938 -6.109 -13.32 1 95.94 15 GLN B O 1
ATOM 1321 N N . THR B 1 16 ? -8.336 -7.465 -14.953 1 95.31 16 THR B N 1
ATOM 1322 C CA . THR B 1 16 ? -9.57 -8.234 -14.867 1 95.31 16 THR B CA 1
ATOM 1323 C C . THR B 1 16 ? -9.68 -8.93 -13.508 1 95.31 16 THR B C 1
ATOM 1325 O O . THR B 1 16 ? -10.742 -8.93 -12.891 1 95.31 16 THR B O 1
ATOM 1328 N N . LEU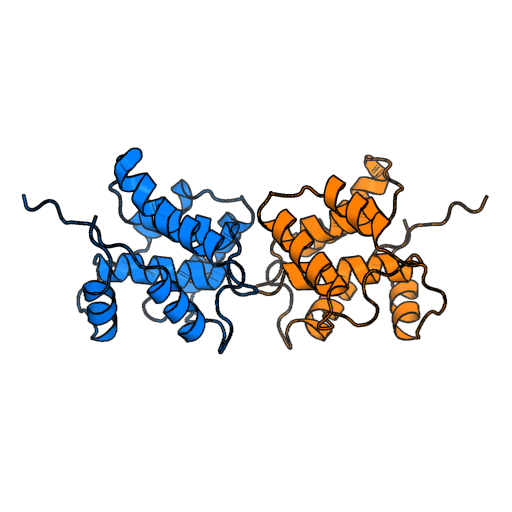 B 1 17 ? -8.586 -9.477 -13.062 1 96.31 17 LEU B N 1
ATOM 1329 C CA . LEU B 1 17 ? -8.562 -10.117 -11.758 1 96.31 17 LEU B CA 1
ATOM 1330 C C . LEU B 1 17 ? -8.867 -9.102 -10.656 1 96.31 17 LEU B C 1
ATOM 1332 O O . LEU B 1 17 ? -9.625 -9.398 -9.727 1 96.31 17 LEU B O 1
ATOM 1336 N N . HIS B 1 18 ? -8.297 -7.891 -10.742 1 96.38 18 HIS B N 1
ATOM 1337 C CA . HIS B 1 18 ? -8.531 -6.82 -9.773 1 96.38 18 HIS B CA 1
ATOM 1338 C C . HIS B 1 18 ? -10.008 -6.449 -9.719 1 96.38 18 HIS B C 1
ATOM 1340 O O . HIS B 1 18 ? -10.594 -6.355 -8.633 1 96.38 18 HIS B O 1
ATOM 1346 N N . LEU B 1 19 ? -10.617 -6.289 -10.828 1 94.19 19 LEU B N 1
ATOM 1347 C CA . LEU B 1 19 ? -12.016 -5.891 -10.906 1 94.19 19 LEU B CA 1
ATOM 1348 C C . LEU B 1 19 ? -12.93 -7.004 -10.414 1 94.19 19 LEU B C 1
ATOM 1350 O O . LEU B 1 19 ? -13.953 -6.738 -9.773 1 94.19 19 LEU B O 1
ATOM 1354 N N . LYS B 1 20 ? -12.555 -8.188 -10.664 1 93.31 20 LYS B N 1
ATOM 1355 C CA . LYS B 1 20 ? -13.391 -9.344 -10.32 1 93.31 20 LYS B CA 1
ATOM 1356 C C . LYS B 1 20 ? -13.375 -9.602 -8.82 1 93.31 20 LYS B C 1
ATOM 1358 O O . LYS B 1 20 ? -14.414 -9.891 -8.227 1 93.31 20 LYS B O 1
ATOM 1363 N N . PHE B 1 21 ? -12.18 -9.484 -8.219 1 93.62 21 PHE B N 1
ATOM 1364 C CA . PHE B 1 21 ? -12.055 -10.016 -6.871 1 93.62 21 PHE B CA 1
ATOM 1365 C C . PHE B 1 21 ? -11.914 -8.891 -5.855 1 93.62 21 PHE B C 1
ATOM 1367 O O . PHE B 1 21 ? -12.133 -9.094 -4.66 1 93.62 21 PHE B O 1
ATOM 1374 N N . ILE B 1 22 ? -11.484 -7.648 -6.195 1 90 22 ILE B N 1
ATOM 1375 C CA . ILE B 1 22 ? -11.125 -6.609 -5.238 1 90 22 ILE B CA 1
ATOM 1376 C C . ILE B 1 22 ? -12.133 -5.465 -5.316 1 90 22 ILE B C 1
ATOM 1378 O O . ILE B 1 22 ? -12.727 -5.086 -4.305 1 90 22 ILE B O 1
ATOM 1382 N N . THR B 1 23 ? -12.234 -4.738 -6.441 1 80.62 23 THR B N 1
ATOM 1383 C CA . THR B 1 23 ? -13.133 -3.598 -6.531 1 80.62 23 THR B CA 1
ATOM 1384 C C . THR B 1 23 ? -13.969 -3.67 -7.809 1 80.62 23 THR B C 1
ATOM 1386 O O . THR B 1 23 ? -13.586 -4.336 -8.773 1 80.62 23 THR B O 1
ATOM 1389 N N . SER B 1 24 ? -15.07 -3.037 -7.703 1 66.94 24 SER B N 1
ATOM 1390 C CA . SER B 1 24 ? -16 -3.113 -8.82 1 66.94 24 SER B CA 1
ATOM 1391 C C . SER B 1 24 ? -15.719 -2.023 -9.852 1 66.94 24 SER B C 1
ATOM 1393 O O . SER B 1 24 ? -16.266 -2.051 -10.961 1 66.94 24 SER B O 1
ATOM 1395 N N . GLY B 1 25 ? -14.664 -1.356 -9.727 1 65.25 25 GLY B N 1
ATOM 1396 C CA . GLY B 1 25 ? -14.867 -0.438 -10.836 1 65.25 25 GLY B CA 1
ATOM 1397 C C . GLY B 1 25 ? -13.648 0.419 -11.125 1 65.25 25 GLY B C 1
ATOM 1398 O O . GLY B 1 25 ? -13.695 1.311 -11.977 1 65.25 25 GLY B O 1
ATOM 1399 N N . ARG B 1 26 ? -12.602 0.218 -10.594 1 79.38 26 ARG B N 1
ATOM 1400 C CA . ARG B 1 26 ? -11.578 1.184 -10.977 1 79.38 26 ARG B CA 1
ATOM 1401 C C . ARG B 1 26 ? -10.352 0.481 -11.547 1 79.38 26 ARG B C 1
ATOM 1403 O O . ARG B 1 26 ? -9.883 -0.515 -10.992 1 79.38 26 ARG B O 1
ATOM 1410 N N . ALA B 1 27 ? -10.062 0.873 -12.812 1 85.31 27 ALA B N 1
ATOM 1411 C CA . ALA B 1 27 ? -8.812 0.448 -13.438 1 85.31 27 ALA B CA 1
ATOM 1412 C C . ALA B 1 27 ? -7.602 0.979 -12.672 1 85.31 27 ALA B C 1
ATOM 1414 O O . ALA B 1 27 ? -7.754 1.729 -11.703 1 85.31 27 ALA B O 1
ATOM 1415 N N . ALA B 1 28 ? -6.48 0.45 -13.117 1 92.75 28 ALA B N 1
ATOM 1416 C CA . ALA B 1 28 ? -5.23 0.905 -12.516 1 92.75 28 ALA B CA 1
ATOM 1417 C C . ALA B 1 28 ? -5.07 2.416 -12.656 1 92.75 28 ALA B C 1
ATOM 1419 O O . ALA B 1 28 ? -5.242 2.963 -13.75 1 92.75 28 ALA B O 1
ATOM 1420 N N . THR B 1 29 ? -4.758 3.066 -11.648 1 90.69 29 THR B N 1
ATOM 1421 C CA . THR B 1 29 ? -4.543 4.508 -11.656 1 90.69 29 THR B CA 1
ATOM 1422 C C . THR B 1 29 ? -3.15 4.844 -12.18 1 90.69 29 THR B C 1
ATOM 1424 O O . THR B 1 29 ? -2.896 5.973 -12.602 1 90.69 29 THR B O 1
ATOM 1427 N N . GLN B 1 30 ? -2.227 3.828 -12.164 1 93.31 30 GLN B N 1
ATOM 1428 C CA . GLN B 1 30 ? -0.869 3.945 -12.68 1 93.31 30 GLN B CA 1
ATOM 1429 C C . GLN B 1 30 ? -0.554 2.814 -13.656 1 93.31 30 GLN B C 1
ATOM 1431 O O . GLN B 1 30 ? 0.184 1.887 -13.32 1 93.31 30 GLN B O 1
ATOM 1436 N N . PRO B 1 31 ? -1.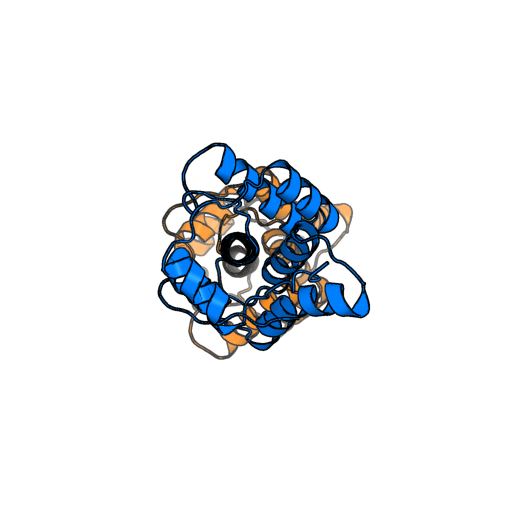077 2.938 -14.859 1 94.75 31 PRO B N 1
ATOM 1437 C CA . PRO B 1 31 ? -0.939 1.83 -15.805 1 94.75 31 PRO B CA 1
ATOM 1438 C C . PRO B 1 31 ? 0.519 1.48 -16.094 1 94.75 31 PRO B C 1
ATOM 1440 O O . PRO B 1 31 ? 0.848 0.308 -16.297 1 94.75 31 PRO B O 1
ATOM 1443 N N . ALA B 1 32 ? 1.444 2.465 -16.172 1 95.69 32 ALA B N 1
ATOM 1444 C CA . ALA B 1 32 ? 2.855 2.203 -16.438 1 95.69 32 ALA B CA 1
ATOM 1445 C C . ALA B 1 32 ? 3.482 1.381 -15.305 1 95.69 32 ALA B C 1
ATOM 1447 O O . ALA B 1 32 ? 4.328 0.518 -15.555 1 95.69 32 ALA B O 1
ATOM 1448 N N . MET B 1 33 ? 3.039 1.631 -14.102 1 95.75 33 MET B N 1
ATOM 1449 C CA . MET B 1 33 ? 3.541 0.889 -12.945 1 95.75 33 MET B CA 1
ATOM 1450 C C . MET B 1 33 ? 3.037 -0.55 -12.961 1 95.75 33 MET B C 1
ATOM 1452 O O . MET B 1 33 ? 3.752 -1.469 -12.562 1 95.75 33 MET B O 1
ATOM 1456 N N . LEU B 1 34 ? 1.802 -0.705 -13.438 1 97 34 LEU B N 1
ATOM 1457 C CA . LEU B 1 34 ? 1.271 -2.057 -13.578 1 97 34 LEU B CA 1
ATOM 1458 C C . LEU B 1 34 ? 2.053 -2.836 -14.633 1 97 34 LEU B C 1
ATOM 1460 O O . LEU B 1 34 ? 2.426 -3.99 -14.406 1 97 34 LEU B O 1
ATOM 1464 N N . GLU B 1 35 ? 2.295 -2.195 -15.742 1 97.25 35 GLU B N 1
ATOM 1465 C CA . GLU B 1 35 ? 3.064 -2.822 -16.812 1 97.25 35 GLU B CA 1
ATOM 1466 C C . GLU B 1 35 ? 4.449 -3.236 -16.328 1 97.25 35 GLU B C 1
ATOM 1468 O O . GLU B 1 35 ? 4.914 -4.34 -16.625 1 97.25 35 GLU B O 1
ATOM 1473 N N . SER B 1 36 ? 5.094 -2.357 -15.641 1 97.38 36 SER B N 1
ATOM 1474 C CA . SER B 1 36 ? 6.414 -2.65 -15.094 1 97.38 36 SER B CA 1
ATOM 1475 C C . SER B 1 36 ? 6.375 -3.861 -14.164 1 97.38 36 SER B C 1
ATOM 1477 O O . SER B 1 36 ? 7.25 -4.727 -14.227 1 97.38 36 SER B O 1
ATOM 1479 N N . ALA B 1 37 ? 5.352 -3.887 -13.336 1 97.81 37 ALA B N 1
ATOM 1480 C CA . ALA B 1 37 ? 5.207 -4.996 -12.398 1 97.81 37 ALA B CA 1
ATOM 1481 C C . ALA B 1 37 ? 5.062 -6.324 -13.141 1 97.81 37 ALA B C 1
ATOM 1483 O O . ALA B 1 37 ? 5.676 -7.324 -12.758 1 97.81 37 ALA B O 1
ATOM 1484 N N . ILE B 1 38 ? 4.32 -6.32 -14.195 1 97.44 38 ILE B N 1
ATOM 1485 C CA . ILE B 1 38 ? 4.027 -7.527 -14.961 1 97.44 38 ILE B CA 1
ATOM 1486 C C . ILE B 1 38 ? 5.273 -7.969 -15.727 1 97.44 38 ILE B C 1
ATOM 1488 O O . ILE B 1 38 ? 5.527 -9.164 -15.867 1 97.44 38 ILE B O 1
ATOM 1492 N N . HIS B 1 39 ? 6.105 -7.031 -16.141 1 97.12 39 HIS B N 1
ATOM 1493 C CA . HIS B 1 39 ? 7.297 -7.34 -16.922 1 97.12 39 HIS B CA 1
ATOM 1494 C C . HIS B 1 39 ? 8.438 -7.816 -16.031 1 97.12 39 HIS B C 1
ATOM 1496 O O . HIS B 1 39 ? 9.352 -8.492 -16.5 1 97.12 39 HIS B O 1
ATOM 1502 N N . SER B 1 40 ? 8.352 -7.543 -14.812 1 97.94 40 SER B N 1
ATOM 1503 C CA . SER B 1 40 ? 9.445 -7.84 -13.891 1 97.94 40 SER B CA 1
ATOM 1504 C C . SER B 1 40 ? 9.742 -9.336 -13.852 1 97.94 40 SER B C 1
ATOM 1506 O O . SER B 1 40 ? 10.883 -9.75 -14.055 1 97.94 40 SER B O 1
ATOM 1508 N N . PRO B 1 41 ? 8.719 -10.156 -13.664 1 97.69 41 PRO B N 1
ATOM 1509 C CA . PRO B 1 41 ? 9.039 -11.586 -13.656 1 97.69 41 PRO B CA 1
ATOM 1510 C C . PRO B 1 41 ? 9.5 -12.094 -15.023 1 97.69 41 PRO B C 1
ATOM 1512 O O . PRO B 1 41 ? 10.281 -13.047 -15.102 1 97.69 41 PRO B O 1
ATOM 1515 N N . ILE B 1 42 ? 9.039 -11.484 -16.094 1 96.56 42 ILE B N 1
ATOM 1516 C CA . ILE B 1 42 ? 9.5 -11.844 -17.438 1 96.56 42 ILE B CA 1
ATOM 1517 C C . ILE B 1 42 ? 10.992 -11.539 -17.578 1 96.56 42 ILE B C 1
ATOM 1519 O O . ILE B 1 42 ? 11.758 -12.383 -18.031 1 96.56 42 ILE B O 1
ATOM 1523 N N . ASN B 1 43 ? 11.352 -10.367 -17.125 1 96.88 43 ASN B N 1
ATOM 1524 C CA . ASN B 1 43 ? 12.758 -9.969 -17.156 1 96.88 43 ASN B CA 1
ATOM 1525 C C . ASN B 1 43 ? 13.602 -10.859 -16.25 1 96.88 43 ASN B C 1
ATOM 1527 O O . ASN B 1 43 ? 14.734 -11.195 -16.594 1 96.88 43 ASN B O 1
ATOM 1531 N N . LEU B 1 44 ? 13.078 -11.133 -15.102 1 97 44 LEU B N 1
ATOM 1532 C CA . LEU B 1 44 ? 13.789 -11.992 -14.164 1 97 44 LEU B CA 1
ATOM 1533 C C . LEU B 1 44 ? 14.078 -13.352 -14.797 1 97 44 LEU B C 1
ATOM 1535 O O . LEU B 1 44 ? 15.156 -13.914 -14.594 1 97 44 LEU B O 1
ATOM 1539 N N . LYS B 1 45 ? 13.125 -13.875 -15.492 1 96.19 45 LYS B N 1
ATOM 1540 C CA . LYS B 1 45 ? 13.336 -15.133 -16.203 1 96.19 45 LYS B CA 1
ATOM 1541 C C . LYS B 1 45 ? 14.391 -14.977 -17.297 1 96.19 45 LYS B C 1
ATOM 1543 O O . LYS B 1 45 ? 15.336 -15.766 -17.375 1 96.19 45 LYS B O 1
ATOM 1548 N N . HIS B 1 46 ? 14.242 -13.984 -18.125 1 93.44 46 HIS B N 1
ATOM 1549 C CA . HIS B 1 46 ? 15.062 -13.844 -19.328 1 93.44 46 HIS B CA 1
ATOM 1550 C C . HIS B 1 46 ? 16.469 -13.375 -18.984 1 93.44 46 HIS B C 1
ATOM 1552 O O . HIS B 1 46 ? 17.453 -13.938 -19.469 1 93.44 46 HIS B O 1
ATOM 1558 N N . TYR B 1 47 ? 16.562 -12.398 -18.141 1 94.56 47 TYR B N 1
ATOM 1559 C CA . TYR B 1 47 ? 17.844 -11.781 -17.859 1 94.56 47 TYR B CA 1
ATOM 1560 C C . TYR B 1 47 ? 18.469 -12.352 -16.594 1 94.56 47 TYR B C 1
ATOM 1562 O O . TYR B 1 47 ? 19.688 -12.414 -16.453 1 94.56 47 TYR B O 1
ATOM 1570 N N . GLY B 1 48 ? 17.672 -12.789 -15.695 1 93.25 48 GLY B N 1
ATOM 1571 C CA . GLY B 1 48 ? 18.156 -13.336 -14.445 1 93.25 48 GLY B CA 1
ATOM 1572 C C . GLY B 1 48 ? 18.266 -14.852 -14.461 1 93.25 48 GLY B C 1
ATOM 1573 O O . GLY B 1 48 ? 18.734 -15.453 -13.492 1 93.25 48 GLY B O 1
ATOM 1574 N N . GLN B 1 49 ? 17.719 -15.43 -15.453 1 93.19 49 GLN B N 1
ATOM 1575 C CA . GLN B 1 49 ? 17.766 -16.875 -15.664 1 93.19 49 GLN B CA 1
ATOM 1576 C C . GLN B 1 49 ? 17.031 -17.609 -14.539 1 93.19 49 GLN B C 1
ATOM 1578 O O . GLN B 1 49 ? 17.453 -18.688 -14.125 1 93.19 49 GLN B O 1
ATOM 1583 N N . GLN B 1 50 ? 16.031 -16.922 -14.039 1 95.75 50 GLN B N 1
ATOM 1584 C CA . GLN B 1 50 ? 15.195 -17.547 -13.023 1 95.75 50 GLN B CA 1
ATOM 1585 C C . GLN B 1 50 ? 14.133 -18.438 -13.664 1 95.75 50 GLN B C 1
ATOM 1587 O O . GLN B 1 50 ? 13.289 -17.953 -14.422 1 95.75 50 GLN B O 1
ATOM 1592 N N . GLU B 1 51 ? 14.125 -19.703 -13.219 1 94.88 51 GLU B N 1
ATOM 1593 C CA . GLU B 1 51 ? 13.188 -20.641 -13.828 1 94.88 51 GLU B CA 1
ATOM 1594 C C . GLU B 1 51 ? 12.188 -21.172 -12.805 1 94.88 51 GLU B C 1
ATOM 1596 O O . GLU B 1 51 ? 11.219 -21.844 -13.164 1 94.88 51 GLU B O 1
ATOM 1601 N N . ASP B 1 52 ? 12.438 -20.891 -11.602 1 97.56 52 ASP B N 1
ATOM 1602 C CA . ASP B 1 52 ? 11.539 -21.344 -10.547 1 97.56 52 ASP B CA 1
ATOM 1603 C C . ASP B 1 52 ? 10.219 -20.578 -10.578 1 97.56 52 ASP B C 1
ATOM 1605 O O . ASP B 1 52 ? 10.188 -19.375 -10.352 1 97.56 52 ASP B O 1
ATOM 1609 N N . LEU B 1 53 ? 9.109 -21.297 -10.805 1 97.81 53 LEU B N 1
ATOM 1610 C CA . LEU B 1 53 ? 7.781 -20.719 -10.961 1 97.81 53 LEU B CA 1
ATOM 1611 C C . LEU B 1 53 ? 7.398 -19.906 -9.727 1 97.81 53 LEU B C 1
ATOM 1613 O O . LEU B 1 53 ? 6.793 -18.844 -9.852 1 97.81 53 LEU B O 1
ATOM 1617 N N . PHE B 1 54 ? 7.793 -20.406 -8.602 1 98.81 54 PHE B N 1
ATOM 1618 C CA . PHE B 1 54 ? 7.371 -19.797 -7.352 1 98.81 54 PHE B CA 1
ATOM 1619 C C . PHE B 1 54 ? 8.141 -18.5 -7.098 1 98.81 54 PHE B C 1
ATOM 1621 O O . PHE B 1 54 ? 7.594 -17.547 -6.559 1 98.81 54 PHE B O 1
ATOM 1628 N N . GLN B 1 55 ? 9.359 -18.484 -7.512 1 98.75 55 GLN B N 1
ATOM 1629 C CA . GLN B 1 55 ? 10.141 -17.266 -7.426 1 98.75 55 GLN B CA 1
ATOM 1630 C C . GLN B 1 55 ? 9.602 -16.203 -8.383 1 98.75 55 GLN B C 1
ATOM 1632 O O . GLN B 1 55 ? 9.547 -15.016 -8.039 1 98.75 55 GLN B O 1
ATOM 1637 N N . LEU B 1 56 ? 9.219 -16.625 -9.555 1 98.62 56 LEU B N 1
ATOM 1638 C CA . LEU B 1 56 ? 8.641 -15.703 -10.523 1 98.62 56 LEU B CA 1
ATOM 1639 C C . LEU B 1 56 ? 7.309 -15.156 -10.023 1 98.62 56 LEU B C 1
ATOM 1641 O O . LEU B 1 56 ? 7.027 -13.969 -10.156 1 98.62 56 LEU B O 1
ATOM 1645 N N . ALA B 1 57 ? 6.512 -16.031 -9.422 1 98.88 57 ALA B N 1
ATOM 1646 C CA . ALA B 1 57 ? 5.238 -15.609 -8.844 1 98.88 57 ALA B CA 1
ATOM 1647 C C . ALA B 1 57 ? 5.453 -14.578 -7.734 1 98.88 57 ALA B C 1
ATOM 1649 O O . ALA B 1 57 ? 4.727 -13.586 -7.652 1 98.88 57 ALA B O 1
ATOM 1650 N N . ALA B 1 58 ? 6.449 -14.859 -6.91 1 98.94 58 ALA B N 1
ATOM 1651 C CA . ALA B 1 58 ? 6.754 -13.969 -5.797 1 98.94 58 ALA B CA 1
ATOM 1652 C C . ALA B 1 58 ? 7.234 -12.609 -6.297 1 98.94 58 ALA B C 1
ATOM 1654 O O . ALA B 1 58 ? 6.879 -11.57 -5.734 1 98.94 58 ALA B O 1
ATOM 1655 N N . ASN B 1 59 ? 8.031 -12.625 -7.336 1 98.75 59 ASN B N 1
ATOM 1656 C CA . ASN B 1 59 ? 8.484 -11.383 -7.949 1 98.75 59 ASN B CA 1
ATOM 1657 C C . ASN B 1 59 ? 7.309 -10.562 -8.477 1 98.75 59 ASN B C 1
ATOM 1659 O O . ASN B 1 59 ? 7.227 -9.359 -8.219 1 98.75 59 ASN B O 1
ATOM 1663 N N . LEU B 1 60 ? 6.391 -11.203 -9.18 1 98.75 60 LEU B N 1
ATOM 1664 C CA . LEU B 1 60 ? 5.184 -10.547 -9.68 1 98.75 60 LEU B CA 1
ATOM 1665 C C . LEU B 1 60 ? 4.395 -9.922 -8.531 1 98.75 60 LEU B C 1
ATOM 1667 O O . LEU B 1 60 ? 4.02 -8.75 -8.602 1 98.75 60 LEU B O 1
ATOM 1671 N N . ALA B 1 61 ? 4.195 -10.703 -7.496 1 98.75 61 ALA B N 1
ATOM 1672 C CA . ALA B 1 61 ? 3.408 -10.242 -6.359 1 98.75 61 ALA B CA 1
ATOM 1673 C C . ALA B 1 61 ? 4.062 -9.039 -5.691 1 98.75 61 ALA B C 1
ATOM 1675 O O . ALA B 1 61 ? 3.395 -8.039 -5.414 1 98.75 61 ALA B O 1
ATOM 1676 N N . GLU B 1 62 ? 5.363 -9.156 -5.457 1 98.44 62 GLU B N 1
ATOM 1677 C CA . GLU B 1 62 ? 6.074 -8.062 -4.805 1 98.44 62 GLU B CA 1
ATOM 1678 C C . GLU B 1 62 ? 5.965 -6.773 -5.613 1 98.44 62 GLU B C 1
ATOM 1680 O O . GLU B 1 62 ? 5.719 -5.703 -5.051 1 98.44 62 GLU B O 1
ATOM 1685 N N . LYS B 1 63 ? 6.148 -6.871 -6.898 1 98.12 63 LYS B N 1
ATOM 1686 C CA . LYS B 1 63 ? 6.117 -5.676 -7.738 1 98.12 63 LYS B CA 1
ATOM 1687 C C . LYS B 1 63 ? 4.727 -5.051 -7.754 1 98.12 63 LYS B C 1
ATOM 1689 O O . LYS B 1 63 ? 4.594 -3.824 -7.715 1 98.12 63 LYS B O 1
ATOM 1694 N N . ILE B 1 64 ? 3.674 -5.844 -7.797 1 97.31 64 ILE B N 1
ATOM 1695 C CA . ILE B 1 64 ? 2.316 -5.309 -7.77 1 97.31 64 ILE B CA 1
ATOM 1696 C C . ILE B 1 64 ? 2.07 -4.594 -6.441 1 97.31 64 ILE B C 1
ATOM 1698 O O . ILE B 1 64 ? 1.519 -3.492 -6.418 1 97.31 64 ILE B O 1
ATOM 1702 N N . MET B 1 65 ? 2.514 -5.176 -5.348 1 95.62 65 MET B N 1
ATOM 1703 C CA . MET B 1 65 ? 2.326 -4.586 -4.023 1 95.62 65 MET B CA 1
ATOM 1704 C C . MET B 1 65 ? 3.1 -3.277 -3.898 1 95.62 65 MET B C 1
ATOM 1706 O O . MET B 1 65 ? 2.561 -2.275 -3.424 1 95.62 65 MET B O 1
ATOM 1710 N N . LYS B 1 66 ? 4.293 -3.27 -4.395 1 94.69 66 LYS B N 1
ATOM 1711 C CA . LYS B 1 66 ? 5.207 -2.164 -4.121 1 94.69 66 LYS B CA 1
ATOM 1712 C C . LYS B 1 66 ? 5.02 -1.035 -5.133 1 94.69 66 LYS B C 1
ATOM 1714 O O . LYS B 1 66 ? 5.273 0.131 -4.82 1 94.69 66 LYS B O 1
ATOM 1719 N N . ASN B 1 67 ? 4.594 -1.352 -6.297 1 94.88 67 ASN B N 1
ATOM 1720 C CA . ASN B 1 67 ? 4.426 -0.326 -7.32 1 94.88 67 ASN B CA 1
ATOM 1721 C C . ASN B 1 67 ? 3.143 0.475 -7.105 1 94.88 67 ASN B C 1
ATOM 1723 O O . ASN B 1 67 ? 3.033 1.612 -7.566 1 94.88 67 ASN B O 1
ATOM 1727 N N . HIS B 1 68 ? 2.186 -0.185 -6.473 1 93.94 68 HIS B N 1
ATOM 1728 C CA . HIS B 1 68 ? 0.942 0.493 -6.117 1 93.94 68 HIS B CA 1
ATOM 1729 C C . HIS B 1 68 ? 0.25 1.056 -7.355 1 93.94 68 HIS B C 1
ATOM 1731 O O . HIS B 1 68 ? -0.094 2.238 -7.395 1 93.94 68 HIS B O 1
ATOM 1737 N N . ALA B 1 69 ? -0.002 0.197 -8.266 1 93.94 69 ALA B N 1
ATOM 1738 C CA . ALA B 1 69 ? -0.586 0.617 -9.539 1 93.94 69 ALA B CA 1
ATOM 1739 C C . ALA B 1 69 ? -2.068 0.94 -9.383 1 93.94 69 ALA B C 1
ATOM 1741 O O . ALA B 1 69 ? -2.641 1.672 -10.195 1 93.94 69 ALA B O 1
ATOM 1742 N N . PHE B 1 70 ? -2.697 0.366 -8.344 1 93.25 70 PHE B N 1
ATOM 1743 C CA . PHE B 1 70 ? -4.113 0.582 -8.062 1 93.25 70 PHE B CA 1
ATOM 1744 C C . PHE B 1 70 ? -4.297 1.525 -6.883 1 93.25 70 PHE B C 1
ATOM 1746 O O . PHE B 1 70 ? -3.428 1.616 -6.012 1 93.25 70 PHE B O 1
ATOM 1753 N N . MET B 1 71 ? -5.406 2.217 -6.922 1 87.19 71 MET B N 1
ATOM 1754 C CA . MET B 1 71 ? -5.719 3.125 -5.824 1 87.19 71 MET B CA 1
ATOM 1755 C C . MET B 1 71 ? -5.77 2.375 -4.496 1 87.19 71 MET B C 1
ATOM 1757 O O . MET B 1 71 ? -5.273 2.867 -3.48 1 87.19 71 MET B O 1
ATOM 1761 N N . ASP B 1 72 ? -6.453 1.262 -4.492 1 86.56 72 ASP B N 1
ATOM 1762 C CA . ASP B 1 72 ? -6.598 0.383 -3.334 1 86.56 72 ASP B CA 1
ATOM 1763 C C . ASP B 1 72 ? -6.551 -1.085 -3.75 1 86.56 72 ASP B C 1
ATOM 1765 O O . ASP B 1 72 ? -6.762 -1.411 -4.922 1 86.56 72 ASP B O 1
ATOM 1769 N N . GLY B 1 73 ? -6.133 -1.899 -2.746 1 90.75 73 GLY B N 1
ATOM 1770 C CA . GLY B 1 73 ? -6.277 -3.33 -2.969 1 90.75 73 GLY B CA 1
ATOM 1771 C C . GLY B 1 73 ? -5.066 -3.953 -3.637 1 90.75 73 GLY B C 1
ATOM 1772 O O . GLY B 1 73 ? -5.156 -5.043 -4.207 1 90.75 73 GLY B O 1
ATOM 1773 N N . ASN B 1 74 ? -3.889 -3.277 -3.611 1 93.88 74 ASN B N 1
ATOM 1774 C CA . ASN B 1 74 ? -2.703 -3.773 -4.305 1 93.88 74 ASN B CA 1
ATOM 1775 C C . ASN B 1 74 ? -2.229 -5.102 -3.723 1 93.88 74 ASN B C 1
ATOM 1777 O O . ASN B 1 74 ? -1.877 -6.02 -4.465 1 93.88 74 ASN B O 1
ATOM 1781 N N . LYS B 1 75 ? -2.264 -5.234 -2.467 1 93.88 75 LYS B N 1
ATOM 1782 C CA . LYS B 1 75 ? -1.835 -6.473 -1.827 1 93.88 75 LYS B CA 1
ATOM 1783 C C . LYS B 1 75 ? -2.754 -7.633 -2.205 1 93.88 75 LYS B C 1
ATOM 1785 O O . LYS B 1 75 ? -2.285 -8.742 -2.479 1 93.88 75 LYS B O 1
ATOM 1790 N N . ARG B 1 76 ? -4.031 -7.406 -2.199 1 93.94 76 ARG B N 1
ATOM 1791 C CA . ARG B 1 76 ? -4.988 -8.453 -2.555 1 93.94 76 ARG B CA 1
ATOM 1792 C C . ARG B 1 76 ? -4.91 -8.781 -4.043 1 93.94 76 ARG B C 1
ATOM 1794 O O . ARG B 1 76 ? -5.012 -9.945 -4.43 1 93.94 76 ARG B O 1
ATOM 1801 N N . THR B 1 77 ? -4.699 -7.75 -4.871 1 96.56 77 THR B N 1
ATOM 1802 C CA . THR B 1 77 ? -4.504 -7.984 -6.297 1 96.56 77 THR B CA 1
ATOM 1803 C C . THR B 1 77 ? -3.268 -8.844 -6.539 1 96.56 77 THR B C 1
ATOM 1805 O O . THR B 1 77 ? -3.293 -9.758 -7.367 1 96.56 77 THR B O 1
ATOM 1808 N N . ALA B 1 78 ? -2.242 -8.547 -5.805 1 98 78 ALA B N 1
ATOM 1809 C CA . ALA B 1 78 ? -0.998 -9.297 -5.934 1 98 78 ALA B CA 1
ATOM 1810 C C . ALA B 1 78 ? -1.223 -10.781 -5.645 1 98 78 ALA B C 1
ATOM 1812 O O . ALA B 1 78 ? -0.693 -11.648 -6.348 1 98 78 ALA B O 1
ATOM 1813 N N . LEU B 1 79 ? -2.016 -11.07 -4.652 1 98.06 79 LEU B N 1
ATOM 1814 C CA . LEU B 1 79 ? -2.256 -12.453 -4.258 1 98.06 79 LEU B CA 1
ATOM 1815 C C . LEU B 1 79 ? -3.033 -13.195 -5.336 1 98.06 79 LEU B C 1
ATOM 1817 O O . LEU B 1 79 ? -2.668 -14.312 -5.715 1 98.06 79 LEU B O 1
ATOM 1821 N N . VAL B 1 80 ? -4.043 -12.57 -5.891 1 97.94 80 VAL B N 1
ATOM 1822 C CA . VAL B 1 80 ? -4.836 -13.258 -6.902 1 97.94 80 VAL B CA 1
ATOM 1823 C C . VAL B 1 80 ? -4.043 -13.359 -8.203 1 97.94 80 VAL B C 1
ATOM 1825 O O . VAL B 1 80 ? -4.184 -14.328 -8.953 1 97.94 80 VAL B O 1
ATOM 1828 N N . ALA B 1 81 ? -3.205 -12.391 -8.484 1 98.5 81 ALA B N 1
ATOM 1829 C CA . ALA B 1 81 ? -2.357 -12.445 -9.672 1 98.5 81 ALA B CA 1
ATOM 1830 C C . ALA B 1 81 ? -1.326 -13.57 -9.555 1 98.5 81 ALA B C 1
ATOM 1832 O O . ALA B 1 81 ? -1.132 -14.344 -10.492 1 98.5 81 ALA B O 1
ATOM 1833 N N . ALA B 1 82 ? -0.689 -13.633 -8.438 1 98.81 82 ALA B N 1
ATOM 1834 C CA . ALA B 1 82 ? 0.278 -14.703 -8.211 1 98.81 82 ALA B CA 1
ATOM 1835 C C . ALA B 1 82 ? -0.389 -16.078 -8.305 1 98.81 82 ALA B C 1
ATOM 1837 O O . ALA B 1 82 ? 0.161 -17 -8.906 1 98.81 82 ALA B O 1
ATOM 1838 N N . ASP B 1 83 ? -1.569 -16.188 -7.711 1 98.69 83 ASP B N 1
ATOM 1839 C CA . ASP B 1 83 ? -2.32 -17.438 -7.754 1 98.69 83 ASP B CA 1
ATOM 1840 C C . ASP B 1 83 ? -2.68 -17.812 -9.188 1 98.69 83 ASP B C 1
ATOM 1842 O O . ASP B 1 83 ? -2.479 -18.953 -9.609 1 98.69 83 ASP B O 1
ATOM 1846 N N . MET B 1 84 ? -3.156 -16.891 -9.938 1 98.31 84 MET B N 1
ATOM 1847 C CA . MET B 1 84 ? -3.531 -17.172 -11.32 1 98.31 84 MET B CA 1
ATOM 1848 C C . MET B 1 84 ? -2.305 -17.516 -12.156 1 98.31 84 MET B C 1
ATOM 1850 O O . MET B 1 84 ? -2.352 -18.406 -13 1 98.31 84 MET B O 1
ATOM 1854 N N . PHE B 1 85 ? -1.212 -16.781 -11.961 1 98.62 85 PHE B N 1
ATOM 1855 C CA . PHE B 1 85 ? 0.043 -17.094 -12.633 1 98.62 85 PHE B CA 1
ATOM 1856 C C . PHE B 1 85 ? 0.433 -18.547 -12.383 1 98.62 85 PHE B C 1
ATOM 1858 O O . PHE B 1 85 ? 0.803 -19.266 -13.32 1 98.62 85 PHE B O 1
ATOM 1865 N N . LEU B 1 86 ? 0.314 -18.984 -11.164 1 98.56 86 LEU B N 1
ATOM 1866 C CA . LEU B 1 86 ? 0.655 -20.359 -10.82 1 98.56 86 LEU B CA 1
ATOM 1867 C C . LEU B 1 86 ? -0.368 -21.328 -11.398 1 98.56 86 LEU B C 1
ATOM 1869 O O . LEU B 1 86 ? -0.004 -22.406 -11.891 1 98.56 86 LEU B O 1
ATOM 1873 N N . LYS B 1 87 ? -1.612 -20.922 -11.398 1 97.88 87 LYS B N 1
ATOM 1874 C CA . LYS B 1 87 ? -2.662 -21.781 -11.938 1 97.88 87 LYS B CA 1
ATOM 1875 C C . LYS B 1 87 ? -2.441 -22.062 -13.422 1 97.88 87 LYS B C 1
ATOM 1877 O O . LYS B 1 87 ? -2.482 -23.219 -13.852 1 97.88 87 LYS B O 1
ATOM 1882 N N . ILE B 1 88 ? -2.123 -21.078 -14.188 1 96.81 88 ILE B N 1
ATOM 1883 C CA . ILE B 1 88 ? -1.981 -21.266 -15.633 1 96.81 88 ILE B CA 1
ATOM 1884 C C . ILE B 1 88 ? -0.687 -22.016 -15.922 1 96.81 88 ILE B C 1
ATOM 1886 O O . ILE B 1 88 ? -0.448 -22.438 -17.062 1 96.81 88 ILE B O 1
ATOM 1890 N N . ASN B 1 89 ? 0.124 -22.172 -14.82 1 97.06 89 ASN B N 1
ATOM 1891 C CA . ASN B 1 89 ? 1.362 -22.922 -14.953 1 97.06 89 ASN B CA 1
ATOM 1892 C C . ASN B 1 89 ? 1.332 -24.203 -14.117 1 97.06 89 ASN B C 1
ATOM 1894 O O . ASN B 1 89 ? 2.379 -24.781 -13.836 1 97.06 89 ASN B O 1
ATOM 1898 N N . GLY B 1 90 ? 0.188 -24.594 -13.578 1 96.25 90 GLY B N 1
ATOM 1899 C CA . GLY B 1 90 ? -0.01 -25.969 -13.125 1 96.25 90 GLY B CA 1
ATOM 1900 C C . GLY B 1 90 ? -0.049 -26.094 -11.617 1 96.25 90 GLY B C 1
ATOM 1901 O O . GLY B 1 90 ? -0.049 -27.203 -11.078 1 96.25 90 GLY B O 1
ATOM 1902 N N . HIS B 1 91 ? -0.046 -25 -10.891 1 98.25 91 HIS B N 1
ATOM 1903 C CA . HIS B 1 91 ? -0.127 -25 -9.43 1 98.25 91 HIS B CA 1
ATOM 1904 C C . HIS B 1 91 ? -1.145 -23.984 -8.938 1 98.25 91 HIS B C 1
ATOM 1906 O O . HIS B 1 91 ? -1.597 -23.125 -9.703 1 98.25 91 HIS B O 1
ATOM 1912 N N . TYR B 1 92 ? -1.541 -24.125 -7.703 1 98.12 92 TYR B N 1
ATOM 1913 C CA . TYR B 1 92 ? -2.402 -23.094 -7.141 1 98.12 92 TYR B CA 1
ATOM 1914 C C . TYR B 1 92 ? -2.07 -22.844 -5.676 1 98.12 92 TYR B C 1
ATOM 1916 O O . TYR B 1 92 ? -1.553 -23.734 -4.988 1 98.12 92 TYR B O 1
ATOM 1924 N N . LEU B 1 93 ? -2.307 -21.656 -5.207 1 98.56 93 LEU B N 1
ATOM 1925 C CA . LEU B 1 93 ? -2.113 -21.25 -3.818 1 98.56 93 LEU B CA 1
ATOM 1926 C C . LEU B 1 93 ? -3.426 -21.328 -3.045 1 98.56 93 LEU B C 1
ATOM 1928 O O . LEU B 1 93 ? -3.449 -21.75 -1.889 1 98.56 93 LEU B O 1
ATOM 1932 N N . GLN B 1 94 ? -4.492 -20.875 -3.752 1 97.62 94 GLN B N 1
ATOM 1933 C CA . GLN B 1 94 ? -5.789 -20.797 -3.086 1 97.62 94 GLN B CA 1
ATOM 1934 C C . GLN B 1 94 ? -6.84 -21.625 -3.82 1 97.62 94 GLN B C 1
ATOM 1936 O O . GLN B 1 94 ? -7.055 -21.438 -5.02 1 97.62 94 GLN B O 1
ATOM 1941 N N . LYS B 1 95 ? -7.551 -22.422 -3.107 1 93.88 95 LYS B N 1
ATOM 1942 C CA . LYS B 1 95 ? -8.68 -23.141 -3.695 1 93.88 95 LYS B CA 1
ATOM 1943 C C . LYS B 1 95 ? -9.844 -22.188 -3.967 1 93.88 95 LYS B C 1
ATOM 1945 O O . LYS B 1 95 ? -10.422 -22.188 -5.059 1 93.88 95 LYS B O 1
ATOM 1950 N N . VAL B 1 96 ? -10.172 -21.422 -3.006 1 94.44 96 VAL B N 1
ATOM 1951 C CA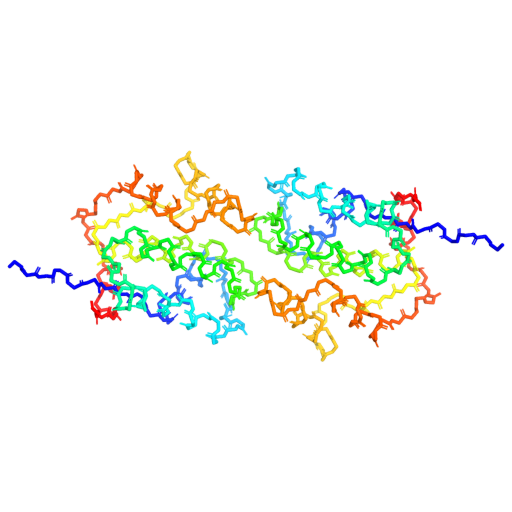 . VAL B 1 96 ? -11.164 -20.359 -3.082 1 94.44 96 VAL B CA 1
ATOM 1952 C C . VAL B 1 96 ? -10.516 -19.031 -2.676 1 94.44 96 VAL B C 1
ATOM 1954 O O . VAL B 1 96 ? -10.078 -18.875 -1.534 1 94.44 96 VAL B O 1
ATOM 1957 N N . PRO B 1 97 ? -10.453 -18.141 -3.691 1 94.19 97 PRO B N 1
ATOM 1958 C CA . PRO B 1 97 ? -9.805 -16.859 -3.371 1 94.19 97 PRO B CA 1
ATOM 1959 C C . PRO B 1 97 ? -10.383 -16.203 -2.123 1 94.19 97 PRO B C 1
ATOM 1961 O O . PRO B 1 97 ? -11.602 -16.047 -2.012 1 94.19 97 PRO B O 1
ATOM 1964 N N . PHE B 1 98 ? -9.594 -15.914 -1.133 1 92.75 98 PHE B N 1
ATOM 1965 C CA . PHE B 1 98 ? -9.867 -15.117 0.056 1 92.75 98 PHE B CA 1
ATOM 1966 C C . PHE B 1 98 ? -10.836 -15.844 0.984 1 92.75 98 PHE B C 1
ATOM 1968 O O . PHE B 1 98 ? -11.539 -15.203 1.77 1 92.75 98 PHE B O 1
ATOM 1975 N N . ALA B 1 99 ? -10.914 -17.156 0.827 1 94.12 99 ALA B N 1
ATOM 1976 C CA . ALA B 1 99 ? -11.695 -17.922 1.795 1 94.12 99 ALA B CA 1
ATOM 1977 C C . ALA B 1 99 ? -11.188 -17.688 3.215 1 94.12 99 ALA B C 1
ATOM 1979 O O . ALA B 1 99 ? -9.984 -17.516 3.432 1 94.12 99 ALA B O 1
ATOM 1980 N N . GLU B 1 100 ? -12.156 -17.703 4.172 1 93.94 100 GLU B N 1
ATOM 1981 C CA . GLU B 1 100 ? -11.797 -17.516 5.574 1 93.94 100 GLU B CA 1
ATOM 1982 C C . GLU B 1 100 ? -11.273 -18.812 6.188 1 93.94 100 GLU B C 1
ATOM 1984 O O . GLU B 1 100 ? -12.023 -19.547 6.848 1 93.94 100 GLU B O 1
ATOM 1989 N N . ASP B 1 101 ? -10.016 -19.141 5.984 1 95.94 101 ASP B N 1
ATOM 1990 C CA . ASP B 1 101 ? -9.359 -20.328 6.531 1 95.94 101 ASP B CA 1
ATOM 1991 C C . ASP B 1 101 ? -7.902 -20.047 6.879 1 95.94 101 ASP B C 1
ATOM 1993 O O . ASP B 1 101 ? -7.375 -18.984 6.535 1 95.94 101 ASP B O 1
ATOM 1997 N N . ALA B 1 102 ? -7.324 -20.922 7.578 1 96.38 102 ALA B N 1
ATOM 1998 C CA . ALA B 1 102 ? -5.973 -20.734 8.102 1 96.38 102 ALA B CA 1
ATOM 1999 C C . ALA B 1 102 ? -4.961 -20.594 6.969 1 96.38 102 ALA B C 1
ATOM 2001 O O . ALA B 1 102 ? -3.986 -19.859 7.078 1 96.38 102 ALA B O 1
ATOM 2002 N N . HIS B 1 103 ? -5.172 -21.312 5.945 1 97.62 103 HIS B N 1
ATOM 2003 C CA . HIS B 1 103 ? -4.258 -21.297 4.809 1 97.62 103 HIS B CA 1
ATOM 2004 C C . HIS B 1 103 ? -4.242 -19.938 4.129 1 97.62 103 HIS B C 1
ATOM 2006 O O . HIS B 1 103 ? -3.178 -19.328 3.957 1 97.62 103 HIS B O 1
ATOM 2012 N N . ASN B 1 104 ? -5.41 -19.453 3.805 1 97 104 ASN B N 1
ATOM 2013 C CA . ASN B 1 104 ? -5.504 -18.141 3.158 1 97 104 ASN B CA 1
ATOM 2014 C C . ASN B 1 104 ? -5.059 -17.016 4.094 1 97 104 ASN B C 1
ATOM 2016 O O . ASN B 1 104 ? -4.492 -16.031 3.646 1 97 104 ASN B O 1
ATOM 2020 N N . LYS B 1 105 ? -5.34 -17.188 5.348 1 95.44 105 LYS B N 1
ATOM 2021 C CA . LYS B 1 105 ? -4.859 -16.219 6.32 1 95.44 105 LYS B CA 1
ATOM 2022 C C . LYS B 1 105 ? -3.334 -16.172 6.344 1 95.44 105 LYS B C 1
ATOM 2024 O O . LYS B 1 105 ? -2.742 -15.086 6.398 1 95.44 105 LYS B O 1
ATOM 2029 N N . ALA B 1 106 ? -2.672 -17.281 6.289 1 97.69 106 ALA B N 1
ATOM 2030 C CA . ALA B 1 106 ? -1.214 -17.344 6.285 1 97.69 106 ALA B CA 1
ATOM 2031 C C . ALA B 1 106 ? -0.635 -16.719 5.023 1 97.69 106 ALA B C 1
ATOM 2033 O O . ALA B 1 106 ? 0.401 -16.047 5.074 1 97.69 106 ALA B O 1
ATOM 2034 N N . LEU B 1 107 ? -1.306 -16.938 3.922 1 97.94 107 LEU B N 1
ATOM 2035 C CA . LEU B 1 107 ? -0.891 -16.312 2.672 1 97.94 107 LEU B CA 1
ATOM 2036 C C . LEU B 1 107 ? -0.985 -14.797 2.768 1 97.94 107 LEU B C 1
ATOM 2038 O O . LEU B 1 107 ? -0.059 -14.08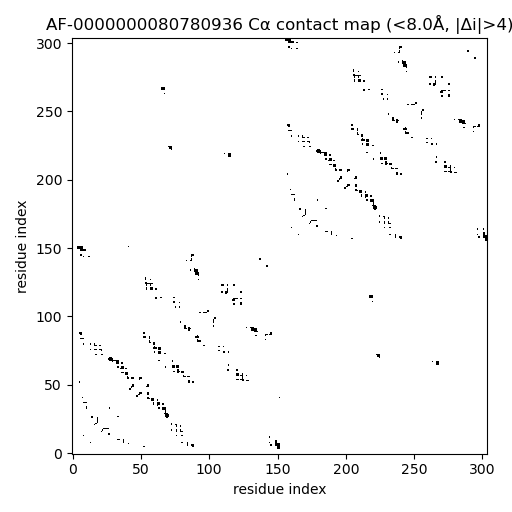6 2.371 1 97.94 107 LEU B O 1
ATOM 2042 N N . ALA B 1 108 ? -2.094 -14.328 3.289 1 95.31 108 ALA B N 1
ATOM 2043 C CA . ALA B 1 108 ? -2.289 -12.891 3.484 1 95.31 108 ALA B CA 1
ATOM 2044 C C . ALA B 1 108 ? -1.215 -12.312 4.402 1 95.31 108 ALA B C 1
ATOM 2046 O O . ALA B 1 108 ? -0.676 -11.234 4.133 1 95.31 108 ALA B O 1
ATOM 2047 N N . ASP B 1 109 ? -0.912 -13.047 5.453 1 95.56 109 ASP B N 1
ATOM 2048 C CA . ASP B 1 109 ? 0.109 -12.602 6.398 1 95.56 109 ASP B CA 1
ATOM 2049 C C . ASP B 1 109 ? 1.477 -12.508 5.727 1 95.56 109 ASP B C 1
ATOM 2051 O O . ASP B 1 109 ? 2.256 -11.602 6.016 1 95.56 109 ASP B O 1
ATOM 2055 N N . ALA B 1 110 ? 1.784 -13.414 4.883 1 97.88 110 ALA B N 1
ATOM 2056 C CA . ALA B 1 110 ? 3.043 -13.375 4.145 1 97.88 110 ALA B CA 1
ATOM 2057 C C . ALA B 1 110 ? 3.119 -12.133 3.256 1 97.88 110 ALA B C 1
ATOM 2059 O O . ALA B 1 110 ? 4.168 -11.492 3.16 1 97.88 110 ALA B O 1
ATOM 2060 N N . HIS B 1 111 ? 1.991 -11.797 2.605 1 97.44 111 HIS B N 1
ATOM 2061 C CA . HIS B 1 111 ? 1.964 -10.609 1.756 1 97.44 111 HIS B CA 1
ATOM 2062 C C . HIS B 1 111 ? 2.121 -9.336 2.58 1 97.44 111 HIS B C 1
ATOM 2064 O O . HIS B 1 111 ? 2.799 -8.398 2.158 1 97.44 111 HIS B O 1
ATOM 2070 N N . VAL B 1 112 ? 1.527 -9.359 3.76 1 94.69 112 VAL B N 1
ATOM 2071 C CA . VAL B 1 112 ? 1.72 -8.227 4.66 1 94.69 112 VAL B CA 1
ATOM 2072 C C . VAL B 1 112 ? 3.199 -8.094 5.02 1 94.69 112 VAL B C 1
ATOM 2074 O O . VAL B 1 112 ? 3.744 -6.988 5.039 1 94.69 112 VAL B O 1
ATOM 2077 N N . ALA B 1 113 ? 3.842 -9.211 5.281 1 96.75 113 ALA B N 1
ATOM 2078 C CA . ALA B 1 113 ? 5.262 -9.203 5.629 1 96.75 113 ALA B CA 1
ATOM 2079 C C . ALA B 1 113 ? 6.102 -8.633 4.488 1 96.75 113 ALA B C 1
ATOM 2081 O O . ALA B 1 113 ? 7.098 -7.941 4.727 1 96.75 113 ALA B O 1
ATOM 2082 N N . VAL B 1 114 ? 5.727 -8.852 3.27 1 97.06 114 VAL B N 1
ATOM 2083 C CA . VAL B 1 114 ? 6.477 -8.359 2.119 1 97.06 114 VAL B CA 1
ATOM 2084 C C . VAL B 1 114 ? 6.27 -6.855 1.973 1 97.06 114 VAL B C 1
ATOM 2086 O O . VAL B 1 114 ? 7.238 -6.102 1.824 1 97.06 114 VAL B O 1
ATOM 2089 N N . VAL B 1 115 ? 5.004 -6.449 2.061 1 93.06 115 VAL B N 1
ATOM 2090 C CA . VAL B 1 115 ? 4.723 -5.043 1.803 1 93.06 115 VAL B CA 1
ATOM 2091 C C . VAL B 1 115 ? 5.293 -4.184 2.93 1 93.06 115 VAL B C 1
ATOM 2093 O O . VAL B 1 115 ? 5.574 -3 2.734 1 93.06 115 VAL B O 1
ATOM 2096 N N . THR B 1 116 ? 5.547 -4.805 4.098 1 92.19 116 THR B N 1
ATOM 2097 C CA . THR B 1 116 ? 6.129 -4.078 5.223 1 92.19 116 THR B CA 1
ATOM 2098 C C . THR B 1 116 ? 7.629 -4.332 5.309 1 92.19 116 THR B C 1
ATOM 2100 O O . THR B 1 116 ? 8.266 -3.988 6.309 1 92.19 116 THR B O 1
ATOM 2103 N N . ASN B 1 117 ? 8.195 -5.023 4.359 1 93.94 117 ASN B N 1
ATOM 2104 C CA . ASN B 1 117 ? 9.617 -5.262 4.176 1 93.94 117 ASN B CA 1
ATOM 2105 C C . ASN B 1 117 ? 10.172 -6.211 5.238 1 93.94 117 ASN B C 1
ATOM 2107 O O . ASN B 1 117 ? 11.359 -6.164 5.559 1 93.94 117 ASN B O 1
ATOM 2111 N N . ARG B 1 118 ? 9.32 -7.043 5.82 1 95.56 118 ARG B N 1
ATOM 2112 C CA . ARG B 1 118 ? 9.75 -8.047 6.785 1 95.56 118 ARG B CA 1
ATOM 2113 C C . ARG B 1 118 ? 10.062 -9.375 6.09 1 95.56 118 ARG B C 1
ATOM 2115 O O . ARG B 1 118 ? 10.625 -10.281 6.707 1 95.56 118 ARG B O 1
ATOM 2122 N N . MET B 1 119 ? 9.664 -9.562 4.902 1 97.44 119 MET B N 1
ATOM 2123 C CA . MET B 1 119 ? 9.906 -10.695 4.016 1 97.44 119 MET B CA 1
ATOM 2124 C C . MET B 1 119 ? 10.266 -10.227 2.611 1 97.44 119 MET B C 1
ATOM 2126 O O . MET B 1 119 ? 9.68 -9.266 2.104 1 97.44 119 MET B O 1
ATOM 2130 N N . ASN B 1 120 ? 11.273 -10.781 2.008 1 98.06 120 ASN B N 1
ATOM 2131 C CA . ASN B 1 120 ? 11.594 -10.398 0.636 1 98.06 120 ASN B CA 1
ATOM 2132 C C . ASN B 1 120 ? 10.977 -11.367 -0.371 1 98.06 120 ASN B C 1
ATOM 2134 O O . ASN B 1 120 ? 10.359 -12.359 0.015 1 98.06 120 ASN B O 1
ATOM 2138 N N . ALA B 1 121 ? 11.141 -11.039 -1.633 1 98.06 121 ALA B N 1
ATOM 2139 C CA . ALA B 1 121 ? 10.508 -11.82 -2.693 1 98.06 121 ALA B CA 1
ATOM 2140 C C . ALA B 1 121 ? 11.031 -13.258 -2.703 1 98.06 121 ALA B C 1
ATOM 2142 O O . ALA B 1 121 ? 10.281 -14.195 -2.98 1 98.06 121 ALA B O 1
ATOM 2143 N N . GLU B 1 122 ? 12.305 -13.398 -2.443 1 98.5 122 GLU B N 1
ATOM 2144 C CA . GLU B 1 122 ? 12.891 -14.734 -2.416 1 98.5 122 GLU B CA 1
ATOM 2145 C C . GLU B 1 122 ? 12.25 -15.594 -1.334 1 98.5 122 GLU B C 1
ATOM 2147 O O . GLU B 1 122 ? 11.898 -16.75 -1.58 1 98.5 122 GLU B O 1
ATOM 2152 N N . GLU B 1 123 ? 12.078 -15.031 -0.167 1 98.81 123 GLU B N 1
ATOM 2153 C CA . GLU B 1 123 ? 11.43 -15.727 0.941 1 98.81 123 GLU B CA 1
ATOM 2154 C C . GLU B 1 123 ? 9.969 -16.031 0.62 1 98.81 123 GLU B C 1
ATOM 2156 O O . GLU B 1 123 ? 9.469 -17.109 0.941 1 98.81 123 GLU B O 1
ATOM 2161 N N . LEU B 1 124 ? 9.328 -15.133 0.003 1 98.88 124 LEU B N 1
ATOM 2162 C CA . LEU B 1 124 ? 7.941 -15.352 -0.397 1 98.88 124 LEU B CA 1
ATOM 2163 C C . LEU B 1 124 ? 7.836 -16.5 -1.392 1 98.88 124 LEU B C 1
ATOM 2165 O O . LEU B 1 124 ? 6.93 -17.328 -1.291 1 98.88 124 LEU B O 1
ATOM 2169 N N . GLY B 1 125 ? 8.766 -16.5 -2.332 1 98.88 125 GLY B N 1
ATOM 2170 C CA . GLY B 1 125 ? 8.789 -17.594 -3.287 1 98.88 125 GLY B CA 1
ATOM 2171 C C . GLY B 1 125 ? 8.953 -18.953 -2.635 1 98.88 125 GLY B C 1
ATOM 2172 O O . GLY B 1 125 ? 8.281 -19.906 -3.016 1 98.88 125 GLY B O 1
ATOM 2173 N N . ARG B 1 126 ? 9.859 -19.016 -1.669 1 98.81 126 ARG B N 1
ATOM 2174 C CA . ARG B 1 126 ? 10.047 -20.266 -0.926 1 98.81 126 ARG B CA 1
ATOM 2175 C C . ARG B 1 126 ? 8.773 -20.641 -0.18 1 98.81 126 ARG B C 1
ATOM 2177 O O . ARG B 1 126 ? 8.406 -21.828 -0.13 1 98.81 126 ARG B O 1
ATOM 2184 N N . TYR B 1 127 ? 8.133 -19.703 0.376 1 98.94 127 TYR B N 1
ATOM 2185 C CA . TYR B 1 127 ? 6.879 -19.953 1.08 1 98.94 127 TYR B CA 1
ATOM 2186 C C . TYR B 1 127 ? 5.812 -20.469 0.123 1 98.94 127 TYR B C 1
ATOM 2188 O O . TYR B 1 127 ? 5.141 -21.469 0.409 1 98.94 127 TYR B O 1
ATOM 2196 N N . TYR B 1 128 ? 5.633 -19.812 -1.052 1 98.88 128 TYR B N 1
ATOM 2197 C CA . TYR B 1 128 ? 4.688 -20.266 -2.062 1 98.88 128 TYR B CA 1
ATOM 2198 C C . TYR B 1 128 ? 4.922 -21.734 -2.412 1 98.88 128 TYR B C 1
ATOM 2200 O O . TYR B 1 128 ? 3.982 -22.531 -2.451 1 98.88 128 TYR B O 1
ATOM 2208 N N . LYS B 1 129 ? 6.172 -22.016 -2.621 1 98.75 129 LYS B N 1
ATOM 2209 C CA . LYS B 1 129 ? 6.535 -23.375 -3.002 1 98.75 129 LYS B CA 1
ATOM 2210 C C . LYS B 1 129 ? 6.133 -24.375 -1.922 1 98.75 129 LYS B C 1
ATOM 2212 O O . LYS B 1 129 ? 5.676 -25.484 -2.229 1 98.75 129 LYS B O 1
ATOM 2217 N N . SER B 1 130 ? 6.234 -24.016 -0.698 1 98.69 130 SER B N 1
ATOM 2218 C CA . SER B 1 130 ? 5.977 -24.906 0.429 1 98.69 130 SER B CA 1
ATOM 2219 C C . SER B 1 130 ? 4.484 -25.156 0.603 1 98.69 130 SER B C 1
ATOM 2221 O O . SER B 1 130 ? 4.086 -26.172 1.187 1 98.69 130 SER B O 1
ATOM 2223 N N . VAL B 1 131 ? 3.594 -24.281 0.082 1 98.62 131 VAL B N 1
ATOM 2224 C CA . VAL B 1 131 ? 2.18 -24.422 0.417 1 98.62 131 VAL B CA 1
ATOM 2225 C C . VAL B 1 131 ? 1.37 -24.688 -0.851 1 98.62 131 VAL B C 1
ATOM 2227 O O . VAL B 1 131 ? 0.189 -25.031 -0.78 1 98.62 131 VAL B O 1
ATOM 2230 N N . ALA B 1 132 ? 1.965 -24.516 -1.985 1 98.44 132 ALA B N 1
ATOM 2231 C CA . ALA B 1 132 ? 1.249 -24.703 -3.246 1 98.44 132 ALA B CA 1
ATOM 2232 C C . ALA B 1 132 ? 0.876 -26.156 -3.469 1 98.44 132 ALA B C 1
ATOM 2234 O O . ALA B 1 132 ? 1.522 -27.062 -2.928 1 98.44 132 ALA B O 1
ATOM 2235 N N . ALA B 1 133 ? -0.154 -26.328 -4.227 1 97.88 133 ALA B N 1
ATOM 2236 C CA . ALA B 1 133 ? -0.603 -27.656 -4.625 1 97.88 133 ALA B CA 1
ATOM 2237 C C . ALA B 1 133 ? -0.688 -27.781 -6.145 1 97.88 133 ALA B C 1
ATOM 2239 O O . ALA B 1 133 ? -0.907 -26.781 -6.84 1 97.88 133 ALA B O 1
ATOM 2240 N N . PRO B 1 134 ? -0.47 -28.969 -6.602 1 96.88 134 PRO B N 1
ATOM 2241 C CA . PRO B 1 134 ? -0.635 -29.156 -8.047 1 96.88 134 PRO B CA 1
ATOM 2242 C C . PRO B 1 134 ? -2.082 -28.984 -8.5 1 96.88 134 PRO B C 1
ATOM 2244 O O . PRO B 1 134 ? -3.008 -29.391 -7.793 1 96.88 134 PRO B O 1
ATOM 2247 N N . LEU B 1 135 ? -2.244 -28.344 -9.586 1 94.62 135 LEU B N 1
ATOM 2248 C CA . LEU B 1 135 ? -3.564 -28.172 -10.18 1 94.62 135 LEU B CA 1
ATOM 2249 C C . LEU B 1 135 ? -3.896 -29.328 -11.109 1 94.62 135 LEU B C 1
ATOM 2251 O O . LEU B 1 135 ? -3.24 -29.516 -12.133 1 94.62 135 LEU B O 1
ATOM 2255 N N . ILE B 1 136 ? -4.879 -30.094 -10.727 1 89.94 136 ILE B N 1
ATOM 2256 C CA . ILE B 1 136 ? -5.184 -31.328 -11.43 1 89.94 136 ILE B CA 1
ATOM 2257 C C . ILE B 1 136 ? -6.203 -31.062 -12.539 1 89.94 136 ILE B C 1
ATOM 2259 O O . ILE B 1 136 ? -6.09 -31.609 -13.641 1 89.94 136 ILE B O 1
ATOM 2263 N N . GLU B 1 137 ? -7.168 -30.203 -12.234 1 87.75 137 GLU B N 1
ATOM 2264 C CA . GLU B 1 137 ? -8.219 -29.891 -13.203 1 87.75 137 GLU B CA 1
ATOM 2265 C C . GLU B 1 137 ? -8.234 -28.406 -13.531 1 87.75 137 GLU B C 1
ATOM 2267 O O . GLU B 1 137 ? -8.289 -27.562 -12.633 1 87.75 137 GLU B O 1
ATOM 2272 N N . LEU B 1 138 ? -8.188 -28.219 -14.828 1 88.88 138 LEU B N 1
ATOM 2273 C CA . LEU B 1 138 ? -8.297 -26.828 -15.281 1 88.88 138 LEU B CA 1
ATOM 2274 C C . LEU B 1 138 ? -9.75 -26.438 -15.461 1 88.88 138 LEU B C 1
ATOM 2276 O O . LEU B 1 138 ? -10.492 -27.078 -16.219 1 88.88 138 LEU B O 1
ATOM 2280 N N . THR B 1 139 ? -10.172 -25.469 -14.766 1 91.19 139 THR B N 1
ATOM 2281 C CA . THR B 1 139 ? -11.5 -24.906 -15.008 1 91.19 139 THR B CA 1
ATOM 2282 C C . THR B 1 139 ? -11.523 -24.109 -16.312 1 91.19 139 THR B C 1
ATOM 2284 O O . THR B 1 139 ? -10.477 -23.719 -16.828 1 91.19 139 THR B O 1
ATOM 2287 N N . PRO B 1 140 ? -12.695 -23.891 -16.844 1 91.31 140 PRO B N 1
ATOM 2288 C CA . PRO B 1 140 ? -12.789 -23.078 -18.047 1 91.31 140 PRO B CA 1
ATOM 2289 C C . PRO B 1 140 ? -12.141 -21.703 -17.891 1 91.31 140 PRO B C 1
ATOM 2291 O O . PRO B 1 140 ? -11.531 -21.188 -18.828 1 91.31 140 PRO B O 1
ATOM 2294 N N . GLU B 1 141 ? -12.266 -21.125 -16.797 1 91.75 141 GLU B N 1
ATOM 2295 C CA . GLU B 1 141 ? -11.672 -19.812 -16.562 1 91.75 141 GLU B CA 1
ATOM 2296 C C . GLU B 1 141 ? -10.148 -19.875 -16.625 1 91.75 141 GLU B C 1
ATOM 2298 O O . GLU B 1 141 ? -9.523 -19.016 -17.25 1 91.75 141 GLU B O 1
ATOM 2303 N N . ILE B 1 142 ? -9.578 -20.875 -16.078 1 92.12 142 ILE B N 1
ATOM 2304 C CA . ILE B 1 142 ? -8.125 -21.016 -16.062 1 92.12 142 ILE B CA 1
ATOM 2305 C C . ILE B 1 142 ? -7.625 -21.234 -17.484 1 92.12 142 ILE B C 1
ATOM 2307 O O . ILE B 1 142 ? -6.594 -20.672 -17.891 1 92.12 142 ILE B O 1
ATOM 2311 N N . VAL B 1 143 ? -8.383 -22.016 -18.188 1 91.94 143 VAL B N 1
ATOM 2312 C CA . VAL B 1 143 ? -8.023 -22.297 -19.578 1 91.94 143 VAL B CA 1
ATOM 2313 C C . VAL B 1 143 ? -8.039 -20.984 -20.375 1 91.94 143 VAL B C 1
ATOM 2315 O O . VAL B 1 143 ? -7.152 -20.75 -21.188 1 91.94 143 VAL B O 1
ATOM 2318 N N . GLN B 1 144 ? -9.047 -20.203 -20.078 1 91.81 144 GLN B N 1
ATOM 2319 C CA . GLN B 1 144 ? -9.148 -18.922 -20.766 1 91.81 144 GLN B CA 1
ATOM 2320 C C . GLN B 1 144 ? -7.938 -18.047 -20.484 1 91.81 144 GLN B C 1
ATOM 2322 O O . GLN B 1 144 ? -7.355 -17.453 -21.391 1 91.81 144 GLN B O 1
ATOM 2327 N N . TYR B 1 145 ? -7.582 -17.953 -19.25 1 92.5 145 TYR B N 1
ATOM 2328 C CA . TYR B 1 145 ? -6.406 -17.156 -18.891 1 92.5 145 TYR B CA 1
ATOM 2329 C C . TYR B 1 145 ? -5.148 -17.734 -19.531 1 92.5 145 TYR B C 1
ATOM 2331 O O . TYR B 1 145 ? -4.328 -16.984 -20.062 1 92.5 145 TYR B O 1
ATOM 2339 N N . ARG B 1 146 ? -4.977 -18.984 -19.469 1 90 146 ARG B N 1
ATOM 2340 C CA . ARG B 1 146 ? -3.803 -19.656 -20.016 1 90 146 ARG B CA 1
ATOM 2341 C C . ARG B 1 146 ? -3.656 -19.375 -21.5 1 90 146 ARG B C 1
ATOM 2343 O O . ARG B 1 146 ? -2.566 -19.047 -21.969 1 90 146 ARG B O 1
ATOM 2350 N N . ASP B 1 147 ? -4.766 -19.484 -22.172 1 89.31 147 ASP B N 1
ATOM 2351 C CA . ASP B 1 147 ? -4.742 -19.359 -23.625 1 89.31 147 ASP B CA 1
ATOM 2352 C C . ASP B 1 147 ? -4.469 -17.922 -24.047 1 89.31 147 ASP B C 1
ATOM 2354 O O . ASP B 1 147 ? -3.961 -17.672 -25.156 1 89.31 147 ASP B O 1
ATOM 2358 N N . GLN B 1 148 ? -4.742 -16.984 -23.156 1 88.06 148 GLN B N 1
ATOM 2359 C CA . GLN B 1 148 ? -4.582 -15.57 -23.484 1 88.06 148 GLN B CA 1
ATOM 2360 C C . GLN B 1 148 ? -3.299 -15.016 -22.875 1 88.06 148 GLN B C 1
ATOM 2362 O O . GLN B 1 148 ? -2.947 -13.859 -23.125 1 88.06 148 GLN B O 1
ATOM 2367 N N . SER B 1 149 ? -2.611 -15.82 -22.156 1 87.06 149 SER B N 1
ATOM 2368 C CA . SER B 1 149 ? -1.389 -15.383 -21.5 1 87.06 149 SER B CA 1
ATOM 2369 C C . SER B 1 149 ? -0.213 -15.344 -22.469 1 87.06 149 SER B C 1
ATOM 2371 O O . SER B 1 149 ? -0.33 -15.797 -23.609 1 87.06 149 SER B O 1
ATOM 2373 N N . ALA B 1 150 ? 0.863 -14.695 -22.125 1 81.44 150 ALA B N 1
ATOM 2374 C CA . ALA B 1 150 ? 2.066 -14.578 -22.938 1 81.44 150 ALA B CA 1
ATOM 2375 C C . ALA B 1 150 ? 3.061 -15.695 -22.625 1 81.44 150 ALA B C 1
ATOM 2377 O O . ALA B 1 150 ? 3.229 -16.062 -21.453 1 81.44 150 ALA B O 1
ATOM 2378 N N . GLU B 1 151 ? 3.59 -16.25 -23.703 1 77.75 151 GLU B N 1
ATOM 2379 C CA . GLU B 1 151 ? 4.578 -17.312 -23.547 1 77.75 151 GLU B CA 1
ATOM 2380 C C . GLU B 1 151 ? 5.996 -16.766 -23.703 1 77.75 151 GLU B C 1
ATOM 2382 O O . GLU B 1 151 ? 6.281 -16.016 -24.641 1 77.75 151 GLU B O 1
ATOM 2387 N N . TYR B 1 152 ? 6.785 -16.969 -22.719 1 71.38 152 TYR B N 1
ATOM 2388 C CA . TYR B 1 152 ? 8.195 -16.625 -22.828 1 71.38 152 TYR B CA 1
ATOM 2389 C C . TYR B 1 152 ? 9.086 -17.812 -22.469 1 71.38 152 TYR B C 1
ATOM 2391 O O . TYR B 1 152 ? 8.703 -18.656 -21.656 1 71.38 152 TYR B O 1
#

Nearest PDB structures (foldseek):
  3dd7-assembly2_C  TM=8.650E-01  e=4.432E-07  Punavirus P1
  3dd7-assembly1_A  TM=8.585E-01  e=5.284E-07  Punavirus P1
  3k33-assembly1_A-2  TM=8.554E-01  e=1.350E-06  Punavirus P1
  3kh2-assembly2_C  TM=8.658E-01  e=4.113E-06  Punavirus P1
  3dd7-assembly2_C  TM=8.649E-01  e=4.432E-07  Punavirus P1

Radius of gyration: 21.23 Å; Cα contacts (8 Å, |Δi|>4): 439; chains: 2; bounding box: 35×65×49 Å

Solvent-accessible surface area (backbone atoms only — not comparable to full-atom values): 16146 Å² total; per-residue (Å²): 123,85,74,77,67,52,53,38,68,43,63,67,55,48,51,50,50,31,40,72,74,70,41,86,70,70,70,60,76,30,58,69,41,39,46,50,17,54,44,44,30,54,45,37,30,71,76,64,66,50,76,53,65,37,42,37,31,21,39,30,22,48,32,32,39,46,45,46,18,33,86,56,44,26,60,62,37,16,52,54,44,28,29,48,41,31,43,55,64,43,24,33,68,57,94,53,86,83,44,96,46,72,66,48,48,51,53,52,50,51,52,50,30,37,67,48,68,75,36,53,42,68,56,44,8,55,49,46,57,74,64,43,41,78,51,86,72,80,49,73,66,47,49,51,50,42,73,68,31,45,77,94,122,85,74,78,68,52,53,38,67,45,64,68,55,48,50,49,49,31,38,73,74,70,41,85,70,71,70,60,75,31,57,70,42,40,46,52,17,54,44,44,30,54,45,37,30,72,76,62,66,50,79,54,66,36,44,36,31,20,39,30,22,48,32,33,37,47,45,46,16,35,86,56,43,26,61,61,38,16,51,55,43,29,27,47,41,32,42,55,64,44,24,34,68,58,93,52,84,84,45,97,44,71,66,48,48,51,53,51,51,50,51,51,30,37,66,49,67,74,37,53,42,67,56,45,8,53,50,47,59,75,64,44,41,76,53,86,74,80,48,73,66,47,49,51,50,42,72,70,31,45,78,94

InterPro domains:
  IPR003812 Fido domain [PF02661] (9-86)
  IPR003812 Fido domain [PS51459] (9-130)
  IPR006440 Death on curing protein [PTHR39426] (1-134)
  IPR006440 Death on curing protein [TIGR01550] (31-124)
  IPR036597 Fido-like domain superfamily [SSF140931] (27-99)
  IPR053737 Type II TA System Toxin [G3DSA:1.20.120.1870] (6-137)

Sequence (304 aa):
MATRTIRFLTPSQVQTLHLKFITSGRAATQPAMLESAIHSPINLKHYGQQEDLFQLAANLAEKIMKNHAFMDGNKRTALVAADMFLKINGHYLQKVPFAEDAHNKALADAHVAVVTNRMNAEELGRYYKSVAAPLIELTPEIVQYRDQSAEYMATRTIRFLTPSQVQTLHLKFITSGRAATQPAMLESAIHSPINLKHYGQQEDLFQLAANLAEKIMKNHAFMDGNKRTALVAADMFLKINGHYLQKVPFAEDAHNKALADAHVAVVTNRMNAEELGRYYKSVAAPLIELTPEIVQYRDQSAEY

Foldseek 3Di:
DPLPWQWFFDLVRLQVLCCVPPHPDDGFPASVLSRCLRCQLVCCCVVVVDDQLLLSLLSSLLSQLQSRRHPDCSNLSSQVRSQLSVLLVFKGQDPDRPDPDPSNVVLSVQSVCSSVPVDDSVRRSVVCVVRMDTDDDDDPVSVVRNVPTDTD/DPLPWQWFFDLVRLQVLCCVPPHPDDGFPASVLSRCLRCQLVCCCVVVVDDQLLLSLLSSLLSQLQSRRHPDCSNLSSQVRSQLSVLLVFKGQDPDRPDPDPSNVVLSVQSVCSSVPVDDSVRRSVVCVVRMDTDDDDDPVSVVRNVPTDTD

Organism: Coccidioides immitis (strain RS) (NCBI:txid246410)